Protein AF-A0A966R8S4-F1 (afdb_monomer)

Foldseek 3Di:
DPPDDDLVRLLVLLLVFKWKKFKDWFADQQKDWDPVVLVVVCVVVVNPDSVVTIDMDRQQPPLVLRVVLVVLVVVLVVLVPLQFQDQDDRMTIGGPVCVVVSVVVNVVSQVVSLVSLVVCLVCVVVSNVVSCVVCPVNDDPVSDDHSVVNSVRGDIDMDIGRLDDLPPCVLVVPPPVSVVVSVVCVVVSSVSSSVVVVVSVCVLVVLLVVLVVVLVDPPPPCPPVSLVSNLSSLVSLVSHPSVVDPVSVVSSVVSVVSSVVVVVVVVD

Sequence (268 aa):
MSDQLTNDQIADKIRSSALLVSLQLGSYNPVKTDKSESRKVSSSHGINDPKLMKVQKHTLPTAGVLEDISKLDTKIRAVVDKFTAPFARGIGLLPAIKFFDLRKEVNALFDERATMVKRLADEYSIYLDGAKRSLNGAFKDDDYPPVDHVVSRFYAKLDSFAIANPKDARLGVLGEIAEQIQAAQTETLNDKLSSVAPYVRASLLKPLCHLSSVLQNPDAKHFDSAFTNILEAAEQAEHLNLLEDDQINNAVFAIRDRLDRTM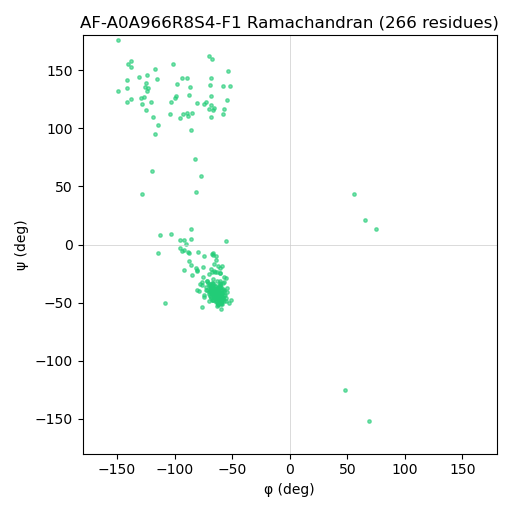DQIKG

pLDDT: mean 83.16, std 13.71, range [34.31, 98.31]

Structure (mmCIF, N/CA/C/O backbone):
data_AF-A0A966R8S4-F1
#
_entry.id   AF-A0A966R8S4-F1
#
loop_
_atom_site.group_PDB
_atom_site.id
_atom_site.type_symbol
_atom_site.label_atom_id
_atom_site.label_alt_id
_atom_site.label_comp_id
_atom_site.label_asym_id
_atom_site.label_entity_id
_atom_site.label_seq_id
_atom_site.pdbx_PDB_ins_code
_atom_site.Cartn_x
_atom_site.Cartn_y
_atom_site.Cartn_z
_atom_site.occupancy
_atom_site.B_iso_or_equiv
_atom_site.auth_seq_id
_atom_site.auth_comp_id
_atom_site.auth_asym_id
_atom_site.auth_atom_id
_atom_site.pdbx_PDB_model_num
ATOM 1 N N . MET A 1 1 ? -12.780 4.530 38.341 1.00 34.31 1 MET A N 1
ATOM 2 C CA . MET A 1 1 ? -11.773 3.477 38.106 1.00 34.31 1 MET A CA 1
ATOM 3 C C . MET A 1 1 ? -12.307 2.649 36.960 1.00 34.31 1 MET A C 1
ATOM 5 O O . MET A 1 1 ? -13.205 1.857 37.194 1.00 34.31 1 MET A O 1
ATOM 9 N N . SER A 1 2 ? -11.885 2.930 35.728 1.00 42.78 2 SER A N 1
ATOM 10 C CA . SER A 1 2 ? -12.201 2.043 34.605 1.00 42.78 2 SER A CA 1
ATOM 11 C C . SER A 1 2 ? -11.390 0.768 34.827 1.00 42.78 2 SER A C 1
ATOM 13 O O . SER A 1 2 ? -10.163 0.853 34.915 1.00 42.78 2 SER A O 1
ATOM 15 N N . ASP A 1 3 ? -12.057 -0.372 35.018 1.00 53.78 3 ASP A N 1
ATOM 16 C CA . ASP A 1 3 ? -11.383 -1.668 35.114 1.00 53.78 3 ASP A CA 1
ATOM 17 C C . ASP A 1 3 ? -10.571 -1.874 33.833 1.00 53.78 3 ASP A C 1
ATOM 19 O O . ASP A 1 3 ? -11.114 -1.888 32.727 1.00 53.78 3 ASP A O 1
ATOM 23 N N . GLN A 1 4 ? -9.248 -1.960 33.969 1.00 65.38 4 GLN A N 1
ATOM 24 C CA . GLN A 1 4 ? -8.384 -2.243 32.831 1.00 65.38 4 GLN A CA 1
ATOM 25 C C . GLN A 1 4 ? -8.645 -3.681 32.382 1.00 65.38 4 GLN A C 1
ATOM 27 O O . GLN A 1 4 ? -8.467 -4.616 33.162 1.00 65.38 4 GLN A O 1
ATOM 32 N N . LEU A 1 5 ? -9.073 -3.844 31.127 1.00 69.62 5 LEU A N 1
ATOM 33 C CA . LEU A 1 5 ? -9.228 -5.152 30.489 1.00 69.62 5 LEU A CA 1
ATOM 34 C C . LEU A 1 5 ? -7.931 -5.960 30.639 1.00 69.62 5 LEU A C 1
ATOM 36 O O . LEU A 1 5 ? -6.838 -5.435 30.417 1.00 69.62 5 LEU A O 1
ATOM 40 N N . THR A 1 6 ? -8.048 -7.243 30.974 1.00 79.75 6 THR A N 1
ATOM 41 C CA . THR A 1 6 ? -6.897 -8.154 30.970 1.00 79.75 6 THR A CA 1
ATOM 42 C C . THR A 1 6 ? -6.405 -8.392 29.538 1.00 79.75 6 THR A C 1
ATOM 44 O O . THR A 1 6 ? -7.155 -8.223 28.573 1.00 79.75 6 THR A O 1
ATOM 47 N N . ASN A 1 7 ? -5.153 -8.834 29.373 1.00 72.75 7 ASN A N 1
ATOM 48 C CA . ASN A 1 7 ? -4.589 -9.140 28.049 1.00 72.75 7 ASN A CA 1
ATOM 49 C C . ASN A 1 7 ? -5.445 -10.145 27.259 1.00 72.75 7 ASN A C 1
ATOM 51 O O . ASN A 1 7 ? -5.626 -9.980 26.053 1.00 72.75 7 ASN A O 1
ATOM 55 N N . ASP A 1 8 ? -6.022 -11.136 27.941 1.00 75.25 8 ASP A N 1
ATOM 56 C CA . ASP A 1 8 ? -6.916 -12.117 27.321 1.00 75.25 8 ASP A CA 1
ATOM 57 C C . ASP A 1 8 ? -8.230 -11.481 26.850 1.00 75.25 8 ASP A C 1
ATOM 59 O O . ASP A 1 8 ? -8.680 -11.753 25.738 1.00 75.25 8 ASP A O 1
ATOM 63 N N . GLN A 1 9 ? -8.820 -10.582 27.645 1.00 79.56 9 GLN A N 1
ATOM 64 C CA . GLN A 1 9 ? -10.036 -9.863 27.252 1.00 79.56 9 GLN A CA 1
ATOM 65 C C . GLN A 1 9 ? -9.788 -8.938 26.052 1.00 79.56 9 GLN A C 1
ATOM 67 O O . GLN A 1 9 ? -10.624 -8.860 25.150 1.00 79.56 9 GLN A O 1
ATOM 72 N N . ILE A 1 10 ? -8.629 -8.271 26.007 1.00 76.00 10 ILE A N 1
ATOM 73 C CA . ILE A 1 10 ? -8.197 -7.451 24.863 1.00 76.00 10 ILE A CA 1
ATOM 74 C C . ILE A 1 10 ? -8.059 -8.325 23.611 1.00 76.00 10 ILE A C 1
ATOM 76 O O . ILE A 1 10 ? -8.607 -7.993 22.557 1.00 76.00 10 ILE A O 1
ATOM 80 N N . ALA A 1 11 ? -7.359 -9.456 23.727 1.00 76.88 11 ALA A N 1
ATOM 81 C CA . ALA A 1 11 ? -7.139 -10.377 22.619 1.00 76.88 11 ALA A CA 1
ATOM 82 C C . ALA A 1 11 ? -8.458 -10.951 22.075 1.00 76.88 11 ALA A C 1
ATOM 84 O O . ALA A 1 11 ? -8.654 -10.981 20.858 1.00 76.88 11 ALA A O 1
ATOM 85 N N . ASP A 1 12 ? -9.384 -11.351 22.949 1.00 82.38 12 ASP A N 1
ATOM 86 C CA . ASP A 1 12 ? -10.686 -11.896 22.554 1.00 82.38 12 ASP A CA 1
ATOM 87 C C . ASP A 1 12 ? -11.600 -10.826 21.919 1.00 82.38 12 ASP A C 1
ATOM 89 O O . ASP A 1 12 ? -12.286 -11.106 20.926 1.00 82.38 12 ASP A O 1
ATOM 93 N N . LYS A 1 13 ? -11.564 -9.575 22.407 1.00 83.25 13 LYS A N 1
ATOM 94 C CA . LYS A 1 13 ? -12.303 -8.448 21.803 1.00 83.25 13 LYS A CA 1
ATOM 95 C C . LYS A 1 13 ? -11.786 -8.129 20.401 1.00 83.25 13 LYS A C 1
ATOM 97 O O . LYS A 1 13 ? -12.578 -8.027 19.467 1.00 83.25 13 LYS A O 1
ATOM 102 N N . ILE A 1 14 ? -10.467 -8.058 20.214 1.00 83.75 14 ILE A N 1
ATOM 103 C CA . ILE A 1 14 ? -9.859 -7.847 18.890 1.00 83.75 14 ILE A CA 1
ATOM 104 C C . ILE A 1 14 ? -10.203 -9.007 17.946 1.00 83.75 14 ILE A C 1
ATOM 106 O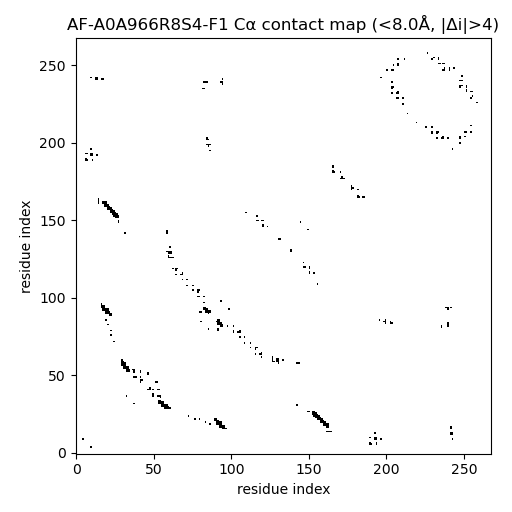 O . ILE A 1 14 ? -10.613 -8.784 16.809 1.00 83.75 14 ILE A O 1
ATOM 110 N N . ARG A 1 15 ? -10.087 -10.253 18.416 1.00 84.31 15 ARG A N 1
ATOM 111 C CA . ARG A 1 15 ? -10.338 -11.448 17.599 1.00 84.31 15 ARG A CA 1
ATOM 112 C C . ARG A 1 15 ? -11.778 -11.539 17.090 1.00 84.31 15 ARG A C 1
ATOM 114 O O . ARG A 1 15 ? -11.995 -11.988 15.970 1.00 84.31 15 ARG A O 1
ATOM 121 N N . SER A 1 16 ? -12.750 -11.142 17.907 1.00 84.00 16 SER A N 1
ATOM 122 C CA . SER A 1 16 ? -14.177 -11.204 17.561 1.00 84.00 16 SER A CA 1
ATOM 123 C C . SER A 1 16 ? -14.659 -10.034 16.697 1.00 84.00 16 SER A C 1
ATOM 125 O O . SER A 1 16 ? -15.681 -10.163 16.027 1.00 84.00 16 SER A O 1
ATOM 127 N N . SER A 1 17 ? -13.930 -8.914 16.683 1.00 86.25 17 SER A N 1
ATOM 128 C CA . SER A 1 17 ? -14.355 -7.673 16.022 1.00 86.25 17 SER A CA 1
ATOM 129 C C . SER A 1 17 ? -13.498 -7.260 14.823 1.00 86.25 17 SER A C 1
ATOM 131 O O . SER A 1 17 ? -13.881 -6.329 14.111 1.00 86.25 17 SER A O 1
ATOM 133 N N . ALA A 1 18 ? -12.375 -7.938 14.555 1.00 89.50 18 ALA A N 1
ATOM 134 C CA . ALA A 1 18 ? -11.436 -7.542 13.510 1.00 89.50 18 ALA A CA 1
ATOM 135 C C . ALA A 1 18 ? -10.882 -8.692 12.655 1.00 89.50 18 ALA A C 1
ATOM 137 O O . ALA A 1 18 ? -10.826 -9.855 13.052 1.00 89.50 18 ALA A O 1
ATOM 138 N N . LEU A 1 19 ? -10.425 -8.321 11.460 1.00 90.94 19 LEU A N 1
ATOM 139 C CA . LEU A 1 19 ? -9.721 -9.164 10.499 1.00 90.94 19 LEU A CA 1
ATOM 140 C C . LEU A 1 19 ? -8.305 -8.628 10.279 1.00 90.94 19 LEU A C 1
ATOM 142 O O . LEU A 1 19 ? -8.067 -7.424 10.350 1.00 90.94 19 LEU A O 1
ATOM 146 N N . LEU A 1 20 ? -7.365 -9.510 9.950 1.00 91.44 20 LEU A N 1
ATOM 147 C CA . LEU A 1 20 ? -6.057 -9.101 9.444 1.00 91.44 20 LEU A CA 1
ATOM 148 C C . LEU A 1 20 ? -6.141 -8.911 7.937 1.00 91.44 20 LEU A C 1
ATOM 150 O O . LEU A 1 20 ? -6.683 -9.763 7.240 1.00 91.44 20 LEU A O 1
ATOM 154 N N . VAL A 1 21 ? -5.572 -7.827 7.428 1.00 94.19 21 VAL A N 1
ATOM 155 C CA . VAL A 1 21 ? -5.582 -7.492 6.004 1.00 94.19 21 VAL A CA 1
ATOM 156 C C . VAL A 1 21 ? -4.163 -7.267 5.512 1.00 94.19 21 VAL A C 1
ATOM 158 O O . VAL A 1 21 ? -3.377 -6.586 6.165 1.00 94.19 21 VAL A O 1
ATOM 161 N N . SER A 1 22 ? -3.832 -7.817 4.346 1.00 95.06 22 SER A N 1
ATOM 162 C CA . SER A 1 22 ? -2.555 -7.580 3.675 1.00 95.06 22 SER A CA 1
ATOM 163 C C . SER A 1 22 ? -2.774 -7.174 2.223 1.00 95.06 22 SER A C 1
ATOM 165 O O . SER A 1 22 ? -3.451 -7.866 1.461 1.00 95.06 22 SER A O 1
ATOM 167 N N . LEU A 1 23 ? -2.188 -6.039 1.845 1.00 97.50 23 LEU A N 1
ATOM 168 C CA . LEU A 1 23 ? -2.193 -5.527 0.481 1.00 97.50 23 LEU A CA 1
ATOM 169 C C . LEU A 1 23 ? -0.875 -5.883 -0.208 1.00 97.50 23 LEU A C 1
ATOM 171 O O . LEU A 1 23 ? 0.209 -5.551 0.273 1.00 97.50 23 LEU A O 1
ATOM 175 N N . GLN A 1 24 ? -0.975 -6.489 -1.384 1.00 97.12 24 GLN A N 1
ATOM 176 C CA . GLN A 1 24 ? 0.160 -6.798 -2.241 1.00 97.12 24 GLN A CA 1
ATOM 177 C C . GLN A 1 24 ? -0.016 -6.108 -3.590 1.00 97.12 24 GLN A C 1
ATOM 179 O O . GLN A 1 24 ? -1.004 -6.334 -4.287 1.00 97.12 24 GLN A O 1
ATOM 184 N N . LEU A 1 25 ? 0.963 -5.283 -3.960 1.00 97.88 25 LEU A N 1
ATOM 185 C CA . LEU A 1 25 ? 1.016 -4.586 -5.242 1.00 97.88 25 LEU A CA 1
ATOM 186 C C . LEU A 1 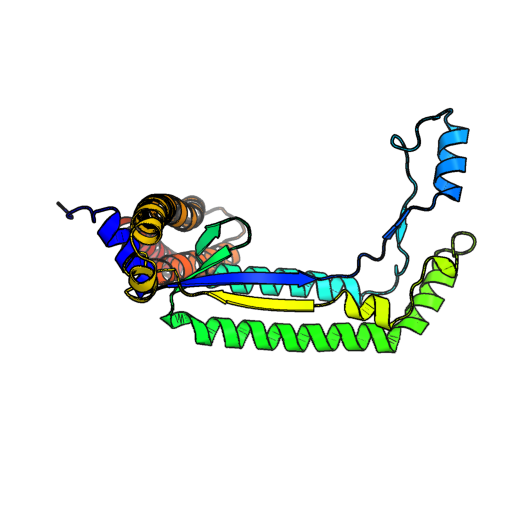25 ? 2.346 -4.909 -5.922 1.00 97.88 25 LEU A C 1
ATOM 188 O O . LEU A 1 25 ? 3.410 -4.564 -5.405 1.00 97.88 25 LEU A O 1
ATOM 192 N N . GLY A 1 26 ? 2.281 -5.589 -7.061 1.00 97.56 26 GLY A N 1
ATOM 193 C CA . GLY A 1 26 ? 3.422 -5.826 -7.938 1.00 97.56 26 GLY A CA 1
ATOM 194 C C . GLY A 1 26 ? 3.516 -4.761 -9.017 1.00 97.56 26 GLY A C 1
ATOM 195 O O . GLY A 1 26 ? 2.491 -4.329 -9.544 1.00 97.56 26 GLY A O 1
ATOM 196 N N . SER A 1 27 ? 4.732 -4.361 -9.373 1.00 96.06 27 SER A N 1
ATOM 197 C CA . SER A 1 27 ? 4.986 -3.410 -10.454 1.00 96.06 27 SER A CA 1
ATOM 198 C C . SER A 1 27 ? 6.217 -3.799 -11.273 1.00 96.06 27 SER A C 1
ATOM 200 O O . SER A 1 27 ? 7.121 -4.507 -10.809 1.00 96.06 27 SER A O 1
ATOM 202 N N . TYR A 1 28 ? 6.254 -3.337 -12.522 1.00 95.38 28 TYR A N 1
ATOM 203 C CA . TYR A 1 28 ? 7.450 -3.392 -13.357 1.00 95.38 28 TYR A CA 1
ATOM 204 C C . TYR A 1 28 ? 8.314 -2.152 -13.112 1.00 95.38 28 TYR A C 1
ATOM 206 O O . TYR A 1 28 ? 7.825 -1.029 -13.199 1.00 95.38 28 TYR A O 1
ATOM 214 N N . ASN A 1 29 ? 9.604 -2.350 -12.835 1.00 92.19 29 ASN A N 1
ATOM 215 C CA . ASN A 1 29 ? 10.565 -1.256 -12.716 1.00 92.19 29 ASN A CA 1
ATOM 216 C C . ASN A 1 29 ? 11.284 -1.054 -14.064 1.00 92.19 29 ASN A C 1
ATOM 218 O O . ASN A 1 29 ? 12.109 -1.902 -14.422 1.00 92.19 29 ASN A O 1
ATOM 222 N N . PRO A 1 30 ? 11.019 0.037 -14.808 1.00 91.50 30 PRO A N 1
ATOM 223 C CA . PRO A 1 30 ? 11.576 0.276 -16.137 1.00 91.50 30 PRO A CA 1
ATOM 224 C C . PRO A 1 30 ? 12.997 0.857 -16.059 1.00 91.50 30 PRO A C 1
ATOM 226 O O . PRO A 1 30 ? 13.310 1.844 -16.722 1.00 91.50 30 PRO A O 1
ATOM 229 N N . VAL A 1 31 ? 13.859 0.294 -15.210 1.00 93.44 31 VAL A N 1
ATOM 230 C CA . VAL A 1 31 ? 15.241 0.752 -15.019 1.00 93.44 31 VAL A CA 1
ATOM 231 C C . VAL A 1 31 ? 16.196 -0.414 -15.204 1.00 93.44 31 VAL A C 1
ATOM 233 O O . VAL A 1 31 ? 16.090 -1.447 -14.541 1.00 93.44 31 VAL A O 1
ATOM 236 N N . LYS A 1 32 ? 17.184 -0.222 -16.077 1.00 94.38 32 LYS A N 1
ATOM 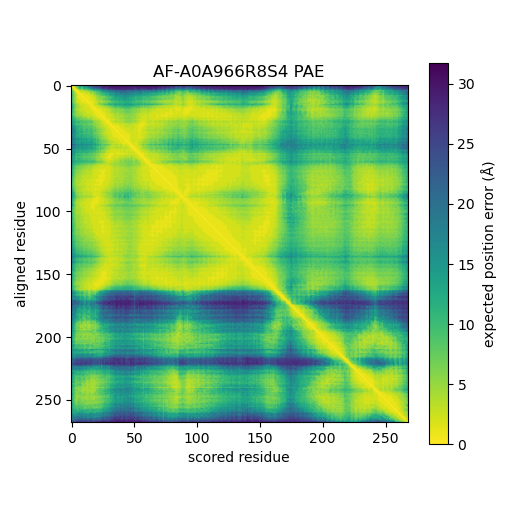237 C CA . LYS A 1 32 ? 18.222 -1.208 -16.366 1.00 94.38 32 LYS A CA 1
ATOM 238 C C . LYS A 1 32 ? 19.601 -0.615 -16.116 1.00 94.38 32 LYS A C 1
ATOM 240 O O . LYS A 1 32 ? 19.909 0.490 -16.550 1.00 94.38 32 LYS A O 1
ATOM 245 N N . THR A 1 33 ? 20.461 -1.372 -15.441 1.00 94.56 33 THR A N 1
ATOM 246 C CA . THR A 1 33 ? 21.885 -1.032 -15.336 1.00 94.56 33 THR A CA 1
ATOM 247 C C . THR A 1 33 ? 22.583 -1.330 -16.661 1.00 94.56 33 THR A C 1
ATOM 249 O O . THR A 1 33 ? 22.621 -2.487 -17.089 1.00 94.56 33 THR A O 1
ATOM 252 N N . ASP A 1 34 ? 23.186 -0.316 -17.283 1.00 93.31 34 ASP A N 1
ATOM 253 C CA . ASP A 1 34 ? 23.973 -0.493 -18.500 1.00 93.31 34 ASP A CA 1
ATOM 254 C C . ASP A 1 34 ? 25.416 -0.870 -18.147 1.00 93.31 34 ASP A C 1
ATOM 256 O O . ASP A 1 34 ? 26.249 -0.026 -17.819 1.00 93.31 34 ASP A O 1
ATOM 260 N N . LYS A 1 35 ? 25.729 -2.168 -18.206 1.00 91.56 35 LYS A N 1
ATOM 261 C CA . LYS A 1 35 ? 27.062 -2.694 -17.862 1.00 91.56 35 LYS A CA 1
ATOM 262 C C . LYS A 1 35 ? 28.174 -2.233 -18.812 1.00 91.56 35 LYS A C 1
ATOM 264 O O . LYS A 1 35 ? 29.345 -2.317 -18.445 1.00 91.56 35 LYS A O 1
ATOM 269 N N . SER A 1 36 ? 27.842 -1.840 -20.042 1.00 90.38 36 SER A N 1
ATOM 270 C CA . SER A 1 36 ? 28.832 -1.343 -21.006 1.00 90.38 36 SER A CA 1
ATOM 271 C C . SER A 1 36 ? 29.224 0.080 -20.639 1.00 90.38 36 SER A C 1
ATOM 273 O O . SER A 1 36 ? 30.399 0.350 -20.405 1.00 90.38 36 SER A O 1
ATOM 275 N N . GLU A 1 37 ? 28.232 0.958 -20.489 1.00 92.31 37 GLU A N 1
ATOM 276 C CA . GLU A 1 37 ? 28.481 2.354 -20.121 1.00 92.31 37 GLU A CA 1
ATOM 277 C C . GLU A 1 37 ? 29.050 2.471 -18.706 1.00 92.31 37 GLU A C 1
ATOM 279 O O . GLU A 1 37 ? 29.994 3.224 -18.491 1.00 92.31 37 GLU A O 1
ATOM 284 N N . SER A 1 38 ? 28.593 1.635 -17.766 1.00 93.88 38 SER A N 1
ATOM 285 C CA . SER A 1 38 ? 29.190 1.567 -16.424 1.00 93.88 38 SER A CA 1
ATOM 286 C C . SER A 1 38 ? 30.687 1.258 -16.483 1.00 93.88 38 SER A C 1
ATOM 288 O O . SER A 1 38 ? 31.464 1.903 -15.794 1.00 93.88 38 SER A O 1
ATOM 290 N N . ARG A 1 39 ? 31.119 0.314 -17.334 1.00 92.50 39 ARG A N 1
ATOM 291 C CA . ARG A 1 39 ? 32.546 -0.009 -17.487 1.00 92.50 39 ARG A CA 1
ATOM 292 C C . ARG A 1 39 ? 33.335 1.152 -18.076 1.00 92.50 39 ARG A C 1
ATOM 294 O O . ARG A 1 39 ? 34.394 1.465 -17.552 1.00 92.50 39 ARG A O 1
ATOM 301 N N . LYS A 1 40 ? 32.811 1.811 -19.113 1.00 92.88 40 LYS A N 1
ATOM 302 C CA . LYS A 1 40 ? 33.470 2.974 -19.726 1.00 92.88 40 LYS A CA 1
ATOM 303 C C . LYS A 1 40 ? 33.694 4.097 -18.709 1.00 92.88 40 LYS A C 1
ATOM 305 O O . LYS A 1 40 ? 34.810 4.597 -18.603 1.00 92.88 40 LYS A O 1
ATOM 310 N N . VAL A 1 41 ? 32.663 4.444 -17.934 1.00 94.38 41 VAL A N 1
ATOM 311 C CA . VAL A 1 41 ? 32.738 5.514 -16.924 1.00 94.38 41 VAL A CA 1
ATOM 312 C C . VAL A 1 41 ? 33.638 5.119 -15.748 1.00 94.38 41 VAL A C 1
ATOM 314 O O . VAL A 1 41 ? 34.433 5.934 -15.286 1.00 94.38 41 VAL A O 1
ATOM 317 N N . SER A 1 42 ? 33.580 3.870 -15.278 1.00 94.69 42 SER A N 1
ATOM 318 C CA . SER A 1 42 ? 34.478 3.403 -14.214 1.00 94.69 42 SER A CA 1
ATOM 319 C C . SER A 1 42 ? 35.941 3.420 -14.662 1.00 94.69 42 SER A C 1
ATOM 321 O O . SER A 1 42 ? 36.799 3.924 -13.938 1.00 94.69 42 SER A O 1
ATOM 323 N N . SER A 1 43 ? 36.231 2.947 -15.879 1.00 93.69 43 SER A N 1
ATOM 324 C CA . SER A 1 43 ? 37.583 2.974 -16.444 1.00 93.69 43 SER A CA 1
ATOM 325 C C . SER A 1 43 ? 38.113 4.396 -16.623 1.00 93.69 43 SER A C 1
ATOM 327 O O . SER A 1 43 ? 39.286 4.627 -16.342 1.00 93.69 43 SER A O 1
ATOM 329 N N . SER A 1 44 ? 37.272 5.365 -17.008 1.00 95.44 44 SER A N 1
ATOM 330 C CA . SER A 1 44 ? 37.706 6.765 -17.133 1.00 95.44 44 SER A CA 1
ATOM 331 C C . SER A 1 44 ? 38.089 7.411 -15.795 1.00 95.44 44 SER A C 1
ATOM 333 O O . SER A 1 44 ? 38.756 8.439 -15.796 1.00 95.44 44 SER A O 1
ATOM 335 N N . HIS A 1 45 ? 37.691 6.815 -14.666 1.00 94.62 45 HIS A N 1
ATOM 336 C CA . HIS A 1 45 ? 38.000 7.286 -13.312 1.00 94.62 45 HIS A CA 1
ATOM 337 C C . HIS A 1 45 ? 38.936 6.342 -12.535 1.00 94.62 45 HIS A C 1
ATOM 339 O O . HIS A 1 45 ? 39.132 6.529 -11.337 1.00 94.62 45 HIS A O 1
ATOM 345 N N . GLY A 1 46 ? 39.498 5.309 -13.178 1.00 94.62 46 GLY A N 1
ATOM 346 C CA . GLY A 1 46 ? 40.367 4.329 -12.510 1.00 94.62 46 GLY A CA 1
ATOM 347 C C . GLY A 1 46 ? 39.656 3.466 -11.456 1.00 94.62 46 GLY A C 1
ATOM 348 O O . GLY A 1 46 ? 40.301 2.907 -10.570 1.00 94.62 46 GLY A O 1
ATOM 349 N N . ILE A 1 47 ? 38.326 3.358 -11.525 1.00 94.62 47 ILE A N 1
ATOM 350 C CA . ILE A 1 47 ? 37.520 2.578 -10.583 1.00 94.62 47 ILE A CA 1
ATOM 351 C C . ILE A 1 47 ? 37.497 1.118 -11.042 1.00 94.62 47 ILE A C 1
ATOM 353 O O . ILE A 1 47 ? 36.894 0.784 -12.061 1.00 94.62 47 ILE A O 1
ATOM 357 N N . ASN A 1 48 ? 38.119 0.235 -10.259 1.00 90.56 48 ASN A N 1
ATOM 358 C CA . ASN A 1 48 ? 38.182 -1.200 -10.560 1.00 90.56 48 ASN A CA 1
ATOM 359 C C . ASN A 1 48 ? 37.040 -2.013 -9.927 1.00 90.56 48 ASN A C 1
ATOM 361 O O . ASN A 1 48 ? 36.730 -3.103 -10.403 1.00 90.56 48 ASN A O 1
ATOM 365 N N . ASP A 1 49 ? 36.402 -1.499 -8.869 1.00 91.94 49 ASP A N 1
ATOM 366 C CA . ASP A 1 49 ? 35.269 -2.168 -8.222 1.00 91.94 49 ASP A CA 1
ATOM 367 C C . ASP A 1 49 ? 33.934 -1.741 -8.876 1.00 91.94 49 ASP A C 1
ATOM 369 O O . ASP A 1 49 ? 33.513 -0.587 -8.727 1.00 91.94 49 ASP A O 1
ATOM 373 N N . PRO A 1 50 ? 33.216 -2.651 -9.569 1.00 81.75 50 PRO A N 1
ATOM 374 C CA . PRO A 1 50 ? 31.949 -2.348 -10.238 1.00 81.75 50 PRO A CA 1
ATOM 375 C C . PRO A 1 50 ? 30.796 -2.027 -9.274 1.00 81.75 50 PRO A C 1
ATOM 377 O O . PRO A 1 50 ? 29.722 -1.628 -9.725 1.00 81.75 50 PRO A O 1
ATOM 380 N N . LYS A 1 51 ? 30.970 -2.212 -7.959 1.00 90.38 51 LYS A N 1
ATOM 381 C CA . LYS A 1 51 ? 29.969 -1.833 -6.952 1.00 90.38 51 LYS A CA 1
ATOM 382 C C . LYS A 1 51 ? 30.004 -0.344 -6.615 1.00 90.38 51 LYS A C 1
ATOM 384 O O . LYS A 1 51 ? 28.994 0.177 -6.147 1.00 90.38 51 LYS A O 1
ATOM 389 N N . LEU A 1 52 ? 31.129 0.332 -6.855 1.00 93.62 52 LEU A N 1
ATOM 390 C CA . LEU A 1 52 ? 31.313 1.741 -6.494 1.00 93.62 52 LEU A CA 1
ATOM 391 C C . LEU A 1 52 ? 30.672 2.703 -7.498 1.00 93.62 52 LEU A C 1
ATOM 393 O O . LEU A 1 52 ? 30.363 3.837 -7.143 1.00 93.62 52 LEU A O 1
ATOM 397 N N . MET A 1 53 ? 30.444 2.264 -8.740 1.00 92.00 53 MET A N 1
ATOM 398 C CA . MET A 1 53 ? 29.858 3.105 -9.781 1.00 92.00 53 MET A CA 1
ATOM 399 C C . MET A 1 53 ? 29.037 2.288 -10.781 1.00 92.00 53 MET A C 1
ATOM 401 O O . MET A 1 53 ? 29.484 1.262 -11.292 1.00 92.00 53 MET A O 1
ATOM 405 N N . LYS A 1 54 ? 27.822 2.765 -11.074 1.00 93.88 54 LYS A N 1
ATOM 406 C CA . LYS A 1 54 ? 26.907 2.169 -12.055 1.00 93.88 54 LYS A CA 1
ATOM 407 C C . LYS A 1 54 ? 26.181 3.253 -12.845 1.00 93.88 54 LYS A C 1
ATOM 409 O O . LYS A 1 54 ? 25.742 4.249 -12.279 1.00 93.88 54 LYS A O 1
ATOM 414 N N . VAL A 1 55 ? 25.992 3.005 -14.134 1.00 94.31 55 VAL A N 1
ATOM 415 C CA . VAL A 1 55 ? 25.125 3.789 -15.016 1.00 94.31 55 VAL A CA 1
ATOM 416 C C . VAL A 1 55 ? 23.805 3.044 -15.158 1.00 94.31 55 VAL A C 1
ATOM 418 O O . VAL A 1 55 ? 23.774 1.860 -15.504 1.00 94.31 55 VAL A O 1
ATOM 421 N N . GLN A 1 56 ? 22.706 3.730 -14.869 1.00 94.56 56 GLN A N 1
ATOM 422 C CA . GLN A 1 56 ? 21.353 3.208 -15.027 1.00 94.56 56 GLN A CA 1
ATOM 423 C C . GLN A 1 56 ? 20.624 4.021 -16.088 1.00 94.56 56 GLN A C 1
ATOM 425 O O . GLN A 1 56 ? 20.801 5.232 -16.174 1.00 94.56 56 GLN A O 1
ATOM 430 N N . LYS A 1 57 ? 19.804 3.344 -16.888 1.00 93.00 57 LYS A N 1
ATOM 431 C CA . LYS A 1 57 ? 18.936 3.974 -17.878 1.00 93.00 57 LYS A CA 1
ATOM 432 C C . LYS A 1 57 ? 17.492 3.575 -17.641 1.00 93.00 57 LYS A C 1
ATOM 434 O O . LYS A 1 57 ? 17.212 2.444 -17.234 1.00 93.00 57 LYS A O 1
ATOM 439 N N . HIS A 1 58 ? 16.595 4.508 -17.921 1.00 93.75 58 HIS A N 1
ATOM 440 C CA . HIS A 1 58 ? 15.167 4.244 -17.967 1.00 93.75 58 HIS A CA 1
ATOM 441 C C . HIS A 1 58 ? 14.841 3.602 -19.313 1.00 93.75 58 HIS A C 1
ATOM 443 O O . HIS A 1 58 ? 15.144 4.180 -20.353 1.00 93.75 58 HIS A O 1
ATOM 449 N N . THR A 1 59 ? 14.271 2.400 -19.295 1.00 92.50 59 THR A N 1
ATOM 450 C CA . THR A 1 59 ? 13.923 1.665 -20.515 1.00 92.50 59 THR A CA 1
ATOM 451 C C . THR A 1 59 ? 12.638 2.204 -21.129 1.00 92.50 59 THR A C 1
ATOM 453 O O . THR A 1 59 ? 12.559 2.319 -22.337 1.00 92.50 59 THR A O 1
ATOM 456 N N . LEU A 1 60 ? 11.664 2.658 -20.339 1.00 92.50 60 LEU A N 1
ATOM 457 C CA . LEU A 1 60 ? 10.394 3.194 -20.853 1.00 92.50 60 LEU A CA 1
ATOM 458 C C . LEU A 1 60 ? 10.183 4.663 -20.435 1.00 92.50 60 LEU A C 1
ATOM 460 O O . LEU A 1 60 ? 9.251 4.954 -19.688 1.00 92.50 60 LEU A O 1
ATOM 464 N N . PRO A 1 61 ? 11.045 5.608 -20.865 1.00 87.00 61 PRO A N 1
ATOM 465 C CA . PRO A 1 61 ? 11.028 6.986 -20.364 1.00 87.00 61 PRO A CA 1
ATOM 466 C C . PRO A 1 61 ? 9.793 7.790 -20.795 1.00 87.00 61 PRO A C 1
ATOM 468 O O . PRO A 1 61 ? 9.461 8.783 -20.160 1.00 87.00 61 PRO A O 1
ATOM 471 N N . THR A 1 62 ? 9.110 7.377 -21.865 1.00 89.06 62 THR A N 1
ATOM 472 C CA . THR A 1 62 ? 7.908 8.044 -22.389 1.00 89.06 62 THR A CA 1
ATOM 473 C C . THR A 1 62 ? 6.603 7.423 -21.887 1.00 89.06 62 THR A C 1
ATOM 475 O O . THR A 1 62 ? 5.526 7.923 -22.210 1.00 89.06 62 THR A O 1
ATOM 478 N N . ALA A 1 63 ? 6.671 6.345 -21.100 1.00 91.69 63 ALA A N 1
ATOM 479 C CA . ALA A 1 63 ? 5.499 5.641 -20.595 1.00 91.69 63 ALA A CA 1
ATOM 480 C C . ALA A 1 63 ? 4.931 6.335 -19.347 1.00 91.69 63 ALA A C 1
ATOM 482 O O . ALA A 1 63 ? 5.056 5.827 -18.233 1.00 91.69 63 ALA A O 1
ATOM 483 N N . GLY A 1 64 ? 4.280 7.490 -19.538 1.00 92.94 64 GLY A N 1
ATOM 484 C CA . GLY A 1 64 ? 3.635 8.250 -18.455 1.00 92.94 64 GLY A CA 1
ATOM 485 C C . GLY A 1 64 ? 2.623 7.424 -17.648 1.00 92.94 64 GLY A C 1
ATOM 486 O O . GLY A 1 64 ? 2.511 7.591 -16.438 1.00 92.94 64 GLY A O 1
ATOM 487 N N . VAL A 1 65 ? 1.997 6.427 -18.284 1.00 95.38 65 VAL A N 1
ATOM 488 C CA . VAL A 1 65 ? 1.090 5.473 -17.626 1.00 95.38 65 VAL A CA 1
ATOM 489 C C . VAL A 1 65 ? 1.745 4.715 -16.459 1.00 95.38 65 VAL A C 1
ATOM 491 O O . VAL A 1 65 ? 1.060 4.348 -15.511 1.00 95.38 65 VAL A O 1
ATOM 494 N N . LEU A 1 66 ? 3.068 4.499 -16.470 1.00 94.94 66 LEU A N 1
ATOM 495 C CA . LEU A 1 66 ? 3.776 3.861 -15.351 1.00 94.94 66 LEU A CA 1
ATOM 496 C C . LEU A 1 66 ? 3.797 4.754 -14.105 1.00 94.94 66 LEU A C 1
ATOM 498 O O . LEU A 1 66 ? 3.708 4.255 -12.982 1.00 94.94 66 LEU A O 1
ATOM 502 N N . GLU A 1 67 ? 3.902 6.068 -14.300 1.00 94.38 67 GLU A N 1
ATOM 503 C CA . GLU A 1 67 ? 3.812 7.040 -13.215 1.00 94.38 67 GLU A CA 1
ATOM 504 C C . GLU A 1 67 ? 2.378 7.121 -12.682 1.00 94.38 67 GLU A C 1
ATOM 506 O O . GLU A 1 67 ? 2.176 7.125 -11.467 1.00 94.38 67 GLU A O 1
ATOM 511 N N . ASP A 1 68 ? 1.386 7.100 -13.574 1.00 96.12 68 ASP A N 1
ATOM 512 C CA . ASP A 1 68 ? -0.032 7.092 -13.201 1.00 96.12 68 ASP A CA 1
ATOM 513 C C . ASP A 1 68 ? -0.394 5.843 -12.382 1.00 96.12 68 ASP A C 1
ATOM 515 O O . ASP A 1 68 ? -1.016 5.960 -11.324 1.00 96.12 68 ASP A O 1
ATOM 519 N N . ILE A 1 69 ? 0.089 4.658 -12.783 1.00 97.25 69 ILE A N 1
ATOM 520 C CA . ILE A 1 69 ? -0.065 3.419 -12.001 1.00 97.25 69 ILE A CA 1
ATOM 521 C C . ILE A 1 69 ? 0.599 3.559 -10.626 1.00 97.25 69 ILE A C 1
ATOM 523 O O . ILE A 1 69 ? 0.023 3.143 -9.626 1.00 97.25 69 ILE A O 1
ATOM 527 N N . SER A 1 70 ? 1.789 4.162 -10.540 1.00 96.12 70 SER A N 1
ATOM 528 C CA . SER A 1 70 ? 2.486 4.377 -9.261 1.00 96.12 70 SER A CA 1
ATOM 529 C C . SER A 1 70 ? 1.712 5.316 -8.320 1.00 96.12 70 SER A C 1
ATOM 531 O O . SER A 1 70 ? 1.607 5.070 -7.110 1.00 96.12 70 SER A O 1
ATOM 533 N N . LYS A 1 71 ? 1.109 6.378 -8.868 1.00 97.00 71 LYS A N 1
ATOM 534 C CA . LYS A 1 71 ? 0.219 7.283 -8.124 1.00 97.00 71 LYS A CA 1
ATOM 535 C C . LYS A 1 71 ? -1.023 6.542 -7.633 1.00 97.00 71 LYS A C 1
ATOM 537 O O . LYS A 1 71 ? -1.379 6.660 -6.460 1.00 97.00 71 LYS A O 1
ATOM 542 N N . LEU A 1 72 ? -1.634 5.723 -8.487 1.00 97.81 72 LEU A N 1
ATOM 543 C CA . LEU A 1 72 ? -2.784 4.903 -8.115 1.00 97.81 72 LEU A CA 1
ATOM 544 C C . LEU A 1 72 ? -2.421 3.860 -7.047 1.00 97.81 72 LEU A C 1
ATOM 546 O O . LEU A 1 72 ? -3.157 3.696 -6.081 1.00 97.81 72 LEU A O 1
ATOM 550 N N . ASP A 1 73 ? -1.247 3.235 -7.137 1.00 97.94 73 ASP A N 1
ATOM 551 C CA . ASP A 1 73 ? -0.714 2.318 -6.123 1.00 97.94 73 ASP A CA 1
ATOM 552 C C . ASP A 1 73 ? -0.522 3.010 -4.764 1.00 97.94 73 ASP A C 1
ATOM 554 O O . ASP A 1 73 ? -0.699 2.396 -3.709 1.00 97.94 73 ASP A O 1
ATOM 558 N N . THR A 1 74 ? -0.159 4.293 -4.766 1.00 97.44 74 THR A N 1
ATOM 559 C CA . THR A 1 74 ? -0.077 5.109 -3.545 1.00 97.44 74 THR A CA 1
ATOM 560 C C . THR A 1 74 ? -1.471 5.385 -2.980 1.00 97.44 74 THR A C 1
ATOM 562 O O . THR A 1 74 ? -1.690 5.216 -1.782 1.00 97.44 74 THR A O 1
ATOM 565 N N . LYS A 1 75 ? -2.440 5.714 -3.843 1.00 97.12 75 LYS A N 1
ATOM 566 C CA . LYS A 1 75 ? -3.845 5.917 -3.461 1.00 97.12 75 LYS A CA 1
ATOM 567 C C . LYS A 1 75 ? -4.482 4.648 -2.885 1.00 97.12 75 LYS A C 1
ATOM 569 O O . LYS A 1 75 ? -5.151 4.723 -1.863 1.00 97.12 75 LYS A O 1
ATOM 574 N N . ILE A 1 76 ? -4.237 3.482 -3.486 1.00 97.75 76 ILE A N 1
ATOM 575 C CA . ILE A 1 76 ? -4.718 2.186 -2.981 1.00 97.75 76 ILE A CA 1
ATOM 576 C C . ILE A 1 76 ? -4.192 1.935 -1.564 1.00 97.75 76 ILE A C 1
ATOM 578 O O . ILE A 1 76 ? -4.964 1.544 -0.691 1.00 97.75 76 ILE A O 1
ATOM 582 N N . ARG A 1 77 ? -2.893 2.173 -1.322 1.00 95.81 77 ARG A N 1
ATOM 583 C CA . ARG A 1 77 ? -2.308 2.042 0.022 1.00 95.81 77 ARG A CA 1
ATOM 584 C C . ARG A 1 77 ? -2.981 2.985 1.014 1.00 95.81 77 ARG A C 1
ATOM 586 O O . ARG A 1 77 ? -3.414 2.519 2.056 1.00 95.81 77 ARG A O 1
ATOM 593 N N . ALA A 1 78 ? -3.160 4.254 0.647 1.00 93.00 78 ALA A N 1
ATOM 594 C CA . ALA A 1 78 ? -3.824 5.238 1.499 1.00 93.00 78 ALA A CA 1
ATOM 595 C C . ALA A 1 78 ? -5.267 4.836 1.859 1.00 93.00 78 ALA A C 1
ATOM 597 O O . ALA A 1 78 ? -5.679 5.001 3.004 1.00 93.00 78 ALA A O 1
ATOM 598 N N . VAL A 1 79 ? -6.022 4.256 0.917 1.00 94.88 79 VAL A N 1
ATOM 599 C CA . VAL A 1 79 ? -7.360 3.715 1.204 1.00 94.88 79 VAL A CA 1
ATOM 600 C C . VAL A 1 79 ? -7.274 2.553 2.192 1.00 94.88 79 VAL A C 1
ATOM 602 O O . VAL A 1 79 ? -7.988 2.559 3.185 1.00 94.88 79 VAL A O 1
ATOM 605 N N . VAL A 1 80 ? -6.387 1.575 1.990 1.00 94.50 80 VAL A N 1
ATOM 606 C CA . VAL A 1 80 ? -6.235 0.468 2.955 1.00 94.50 80 VAL A CA 1
ATOM 607 C C . VAL A 1 80 ? -5.831 0.985 4.340 1.00 94.50 80 VAL A C 1
ATOM 609 O O . VAL A 1 80 ? -6.402 0.550 5.342 1.00 94.50 80 VAL A O 1
ATOM 612 N N . ASP A 1 81 ? -4.913 1.946 4.404 1.00 90.06 81 ASP A N 1
ATOM 613 C CA . ASP A 1 81 ? -4.466 2.558 5.656 1.00 90.06 81 ASP A CA 1
ATOM 614 C C . ASP A 1 81 ? -5.610 3.315 6.352 1.00 90.06 81 ASP A C 1
ATOM 616 O O . ASP A 1 81 ? -5.732 3.235 7.569 1.00 90.06 81 ASP A O 1
ATOM 620 N N . LYS A 1 82 ? -6.520 3.964 5.609 1.00 89.62 82 LYS A N 1
ATOM 621 C CA . LYS A 1 82 ? -7.719 4.625 6.164 1.00 89.62 82 LYS A CA 1
ATOM 622 C C . LYS A 1 82 ? -8.637 3.656 6.916 1.00 89.62 82 LYS A C 1
ATOM 624 O O . LYS A 1 82 ? -9.240 4.023 7.921 1.00 89.62 82 LYS A O 1
ATOM 629 N N . PHE A 1 83 ? -8.761 2.422 6.434 1.00 91.00 83 PHE A N 1
ATOM 630 C CA . PHE A 1 83 ? -9.658 1.415 7.008 1.00 91.00 83 PHE A CA 1
ATOM 631 C C . PHE A 1 83 ? -8.989 0.495 8.030 1.00 91.00 83 PHE A C 1
ATOM 633 O O . PHE A 1 83 ? -9.675 -0.345 8.617 1.00 91.00 83 PHE A O 1
ATOM 640 N N . THR A 1 84 ? -7.673 0.597 8.229 1.00 90.69 84 THR A N 1
ATOM 641 C CA . THR A 1 84 ? -6.938 -0.355 9.063 1.00 90.69 84 THR A CA 1
ATOM 642 C C . THR A 1 84 ? -6.034 0.323 10.078 1.00 90.69 84 THR A C 1
ATOM 644 O O . THR A 1 84 ? -5.426 1.357 9.823 1.00 90.69 84 THR A O 1
ATOM 647 N N . ALA A 1 85 ? -5.923 -0.286 11.254 1.00 87.56 85 ALA A N 1
ATOM 648 C CA . ALA A 1 85 ? -4.897 0.064 12.223 1.00 87.56 85 ALA A CA 1
ATOM 649 C C . ALA A 1 85 ? -3.641 -0.783 11.966 1.00 87.56 85 ALA A C 1
ATOM 651 O O . ALA A 1 85 ? -3.762 -1.958 11.618 1.00 87.56 85 ALA A O 1
ATOM 652 N N . PRO A 1 86 ? -2.422 -0.259 12.135 1.00 85.12 86 PRO A N 1
ATOM 653 C CA . PRO A 1 86 ? -1.226 -1.042 11.860 1.00 85.12 86 PRO A CA 1
ATOM 654 C C . PRO A 1 86 ? -1.083 -2.184 12.888 1.00 85.12 86 PRO A C 1
ATOM 656 O O . PRO A 1 86 ? -1.122 -1.956 14.095 1.00 85.12 86 PRO A O 1
ATOM 659 N N . PHE A 1 87 ? -0.915 -3.423 12.410 1.00 84.12 87 PHE A N 1
ATOM 660 C CA . PHE A 1 87 ? -0.717 -4.617 13.252 1.00 84.12 87 PHE A CA 1
ATOM 661 C C . PHE A 1 87 ? 0.723 -5.124 13.175 1.00 84.12 87 PHE A C 1
ATOM 663 O O . PHE A 1 87 ? 1.385 -5.345 14.185 1.00 84.12 87 PHE A O 1
ATOM 670 N N . ALA A 1 88 ? 1.221 -5.295 11.952 1.00 84.06 88 ALA A N 1
ATOM 671 C CA . ALA A 1 88 ? 2.594 -5.679 11.666 1.00 84.06 88 ALA A CA 1
ATOM 672 C C . ALA A 1 88 ? 3.033 -5.061 10.334 1.00 84.06 88 ALA A C 1
ATOM 674 O O . ALA A 1 88 ? 2.251 -4.432 9.620 1.00 84.06 88 ALA A O 1
ATOM 675 N N . ARG A 1 89 ? 4.300 -5.249 9.958 1.00 84.19 89 ARG A N 1
ATOM 676 C CA . ARG A 1 89 ? 4.808 -4.749 8.677 1.00 84.19 89 ARG A CA 1
ATOM 677 C C . ARG A 1 89 ? 3.995 -5.330 7.510 1.00 84.19 89 ARG A C 1
ATOM 679 O O . ARG A 1 89 ? 4.099 -6.518 7.223 1.00 84.19 89 ARG A O 1
ATOM 686 N N . GLY A 1 90 ? 3.236 -4.475 6.822 1.00 85.44 90 GLY A N 1
ATOM 687 C CA . GLY A 1 90 ? 2.395 -4.866 5.683 1.00 85.44 90 GLY A CA 1
ATOM 688 C C . GLY A 1 90 ? 1.115 -5.623 6.057 1.00 85.44 90 GLY A C 1
ATOM 689 O O . GLY A 1 90 ? 0.497 -6.226 5.177 1.00 85.44 90 GLY A O 1
ATOM 690 N N . ILE A 1 91 ? 0.734 -5.614 7.341 1.00 89.69 91 ILE A N 1
ATOM 691 C CA . ILE A 1 91 ? -0.511 -6.204 7.839 1.00 89.69 91 ILE A CA 1
ATOM 692 C C . ILE A 1 91 ? -1.254 -5.156 8.669 1.00 89.69 91 ILE A C 1
ATOM 694 O O . ILE A 1 91 ? -0.731 -4.658 9.670 1.00 89.69 91 ILE A O 1
ATOM 698 N N . GLY A 1 92 ? -2.476 -4.852 8.246 1.00 91.00 92 GLY A N 1
ATOM 699 C CA . GLY A 1 92 ? -3.415 -3.986 8.946 1.00 91.00 92 GLY A CA 1
ATOM 700 C C . GLY A 1 92 ? -4.474 -4.788 9.696 1.00 91.00 92 GLY A C 1
ATOM 701 O O . GLY A 1 92 ? -4.780 -5.928 9.349 1.00 91.00 92 GLY A O 1
ATOM 702 N N . LEU A 1 93 ? -5.033 -4.178 10.728 1.00 90.88 93 LEU A N 1
ATOM 703 C CA . LEU A 1 93 ? -6.130 -4.676 11.533 1.00 90.88 93 LEU A CA 1
ATOM 704 C C . LEU A 1 93 ? -7.394 -3.921 11.118 1.00 90.88 93 LEU A C 1
ATOM 706 O O . LEU A 1 93 ? -7.493 -2.710 11.297 1.00 90.88 93 LEU A O 1
ATOM 710 N N . LEU A 1 94 ? -8.324 -4.636 10.501 1.00 91.88 94 LEU A N 1
ATOM 711 C CA . LEU A 1 94 ? -9.547 -4.110 9.911 1.00 91.88 94 LEU A CA 1
ATOM 712 C C . LEU A 1 94 ? -10.733 -4.414 10.831 1.00 91.88 94 LEU A C 1
ATOM 714 O O . LEU A 1 94 ? -11.012 -5.596 11.043 1.00 91.88 94 LEU A O 1
ATOM 718 N N . PRO A 1 95 ? -11.494 -3.413 11.302 1.00 91.06 95 PRO A N 1
ATOM 719 C CA . PRO A 1 95 ? -12.799 -3.655 11.905 1.00 91.06 95 PRO A CA 1
ATOM 720 C C . PRO A 1 95 ? -13.698 -4.456 10.958 1.00 91.06 95 PRO A C 1
ATOM 722 O O . PRO A 1 95 ? -13.948 -4.037 9.827 1.00 91.06 95 PRO A O 1
ATOM 725 N N . ALA A 1 96 ? -14.213 -5.600 11.409 1.00 89.25 96 ALA A N 1
ATOM 726 C CA . ALA A 1 96 ? -14.977 -6.527 10.572 1.00 89.25 96 ALA A CA 1
ATOM 727 C C . ALA A 1 96 ? -16.208 -5.859 9.934 1.00 89.25 96 ALA A C 1
ATOM 729 O O . ALA A 1 96 ? -16.543 -6.135 8.783 1.00 89.25 96 ALA A O 1
ATOM 730 N N . ILE A 1 97 ? -16.825 -4.907 10.643 1.00 89.62 97 ILE A N 1
ATOM 731 C CA . ILE A 1 97 ? -17.957 -4.107 10.152 1.00 89.62 97 ILE A CA 1
ATOM 732 C C . ILE A 1 97 ? -17.626 -3.271 8.904 1.00 89.62 97 ILE A C 1
ATOM 734 O O . ILE A 1 97 ? -18.526 -2.959 8.133 1.00 89.62 97 ILE A O 1
ATOM 738 N N . LYS A 1 98 ? -16.350 -2.930 8.675 1.00 90.31 98 LYS A N 1
ATOM 739 C CA . LYS A 1 98 ? -15.883 -2.132 7.529 1.00 90.31 98 LYS A CA 1
ATOM 740 C C . LYS A 1 98 ? -15.388 -2.984 6.361 1.00 90.31 98 LYS A C 1
ATOM 742 O O . LYS A 1 98 ? -14.907 -2.445 5.366 1.00 90.31 98 LYS A O 1
ATOM 747 N N . PHE A 1 99 ? -15.496 -4.310 6.453 1.00 90.81 99 PHE A N 1
ATOM 748 C CA . PHE A 1 99 ? -14.961 -5.213 5.436 1.00 90.81 99 PHE A CA 1
ATOM 749 C C . PHE A 1 99 ? -15.519 -4.947 4.038 1.00 90.81 99 PHE A C 1
ATOM 751 O O . PHE A 1 99 ? -14.753 -4.821 3.081 1.00 90.81 99 PHE A O 1
ATOM 758 N N . PHE A 1 100 ? -16.840 -4.818 3.915 1.00 92.38 100 PHE A N 1
ATOM 759 C CA . PHE A 1 100 ? -17.470 -4.580 2.618 1.00 92.38 100 PHE A CA 1
ATOM 760 C C . PHE A 1 100 ? -17.179 -3.180 2.070 1.00 92.38 100 PHE A C 1
ATOM 762 O O . PHE A 1 100 ? -16.977 -3.048 0.862 1.00 92.38 100 PHE A O 1
ATOM 769 N N . ASP A 1 101 ? -17.083 -2.170 2.938 1.00 93.75 101 ASP A N 1
ATOM 770 C CA . ASP A 1 101 ? -16.743 -0.795 2.554 1.00 93.75 101 ASP A CA 1
ATOM 771 C C . ASP A 1 101 ? -15.334 -0.730 1.957 1.00 93.75 101 ASP A C 1
ATOM 773 O O . ASP A 1 101 ? -15.163 -0.315 0.807 1.00 93.75 101 ASP A O 1
ATOM 777 N N . LEU A 1 102 ? -14.339 -1.255 2.688 1.00 94.69 102 LEU A N 1
ATOM 778 C CA . LEU A 1 102 ? -12.964 -1.349 2.199 1.00 94.69 102 LEU A CA 1
ATOM 779 C C . LEU A 1 102 ? -12.921 -2.109 0.874 1.00 94.69 102 LEU A C 1
ATOM 781 O O . LEU A 1 102 ? -12.254 -1.692 -0.076 1.00 94.69 102 LEU A O 1
ATOM 785 N N . ARG A 1 103 ? -13.617 -3.250 0.799 1.00 93.88 103 ARG A N 1
ATOM 786 C CA . ARG A 1 103 ? -13.522 -4.106 -0.379 1.00 93.88 103 ARG A CA 1
ATOM 787 C C . ARG A 1 103 ? -14.127 -3.446 -1.613 1.00 93.88 103 ARG A C 1
ATOM 789 O O . ARG A 1 103 ? -13.562 -3.586 -2.695 1.00 93.88 103 ARG A O 1
ATOM 796 N N . LYS A 1 104 ? -15.217 -2.698 -1.451 1.00 96.19 104 LYS A N 1
ATOM 797 C CA . LYS A 1 104 ? -15.836 -1.909 -2.518 1.00 96.19 104 LYS A CA 1
ATOM 798 C C . LYS A 1 104 ? -14.883 -0.834 -3.047 1.00 96.19 104 LYS A C 1
ATOM 800 O O . LYS A 1 104 ? -14.674 -0.775 -4.257 1.00 96.19 104 LYS A O 1
ATOM 805 N N . GLU A 1 105 ? -14.289 -0.026 -2.168 1.00 97.00 105 GLU A N 1
ATOM 806 C CA . GLU A 1 105 ? -13.374 1.051 -2.578 1.00 97.00 105 GLU A CA 1
ATOM 807 C C . GLU A 1 105 ? -12.104 0.508 -3.247 1.00 97.00 105 GLU A C 1
ATOM 809 O O . GLU A 1 105 ? -11.712 0.974 -4.317 1.00 97.00 105 GLU A O 1
ATOM 814 N N . VAL A 1 106 ? -11.488 -0.526 -2.666 1.00 96.94 106 VAL A N 1
ATOM 815 C CA . VAL A 1 106 ? -10.263 -1.123 -3.217 1.00 96.94 106 VAL A CA 1
ATOM 816 C C . VAL A 1 106 ? -10.521 -1.817 -4.553 1.00 96.94 106 VAL A C 1
ATOM 818 O O . VAL A 1 106 ? -9.683 -1.715 -5.445 1.00 96.94 106 VAL A O 1
ATOM 821 N N . ASN A 1 107 ? -11.662 -2.493 -4.729 1.00 96.75 107 ASN A N 1
ATOM 822 C CA . ASN A 1 107 ? -11.993 -3.135 -6.004 1.00 96.75 107 ASN A CA 1
ATOM 823 C C . ASN A 1 107 ? -12.126 -2.118 -7.140 1.00 96.75 107 ASN A C 1
ATOM 825 O O . ASN A 1 107 ? -11.557 -2.338 -8.202 1.00 96.75 107 ASN A O 1
ATOM 829 N N . ALA A 1 108 ? -12.786 -0.982 -6.898 1.00 97.81 108 ALA A N 1
ATOM 830 C CA . ALA A 1 108 ? -12.895 0.072 -7.905 1.00 97.81 108 ALA A CA 1
ATOM 831 C C . ALA A 1 108 ? -11.510 0.580 -8.352 1.00 97.81 108 ALA A C 1
ATOM 833 O O . ALA A 1 108 ? -11.258 0.753 -9.544 1.00 97.81 108 ALA A O 1
ATOM 834 N N . LEU A 1 109 ? -10.580 0.750 -7.406 1.00 98.31 109 LEU A N 1
ATOM 835 C CA . LEU A 1 109 ? -9.202 1.142 -7.717 1.00 98.31 109 LEU A CA 1
ATOM 836 C C . LEU A 1 109 ? -8.409 0.019 -8.404 1.00 98.31 109 LEU A C 1
ATOM 838 O O . LEU A 1 109 ? -7.545 0.299 -9.233 1.00 98.31 109 LEU A O 1
ATOM 842 N N . PHE A 1 110 ? -8.678 -1.249 -8.083 1.00 98.19 110 PHE A N 1
ATOM 843 C CA . PHE A 1 110 ? -8.069 -2.391 -8.773 1.00 98.19 110 PHE A CA 1
ATOM 844 C C . PHE A 1 110 ? -8.513 -2.462 -10.237 1.00 98.19 110 PHE A C 1
ATOM 846 O O . PHE A 1 110 ? -7.674 -2.716 -11.101 1.00 98.19 110 PHE A O 1
ATOM 853 N N . ASP A 1 111 ? -9.783 -2.182 -10.524 1.00 98.25 111 ASP A N 1
ATOM 854 C CA . ASP A 1 111 ? -10.317 -2.145 -11.888 1.00 98.25 111 ASP A CA 1
ATOM 855 C C . ASP A 1 111 ? -9.725 -0.976 -12.695 1.00 98.25 111 ASP A C 1
ATOM 857 O O . ASP A 1 111 ? -9.301 -1.143 -13.845 1.00 98.25 111 ASP A O 1
ATOM 861 N N . GLU A 1 112 ? -9.609 0.202 -12.072 1.00 98.00 112 GLU A N 1
ATOM 862 C CA . GLU A 1 112 ? -8.918 1.361 -12.654 1.00 98.00 112 GLU A CA 1
ATOM 863 C C . GLU A 1 112 ? -7.457 1.012 -12.983 1.00 98.00 112 GLU A C 1
ATOM 865 O O . GLU A 1 112 ? -6.973 1.240 -14.096 1.00 98.00 112 GLU A O 1
ATOM 870 N N . ARG A 1 113 ? -6.768 0.355 -12.046 1.00 98.19 113 ARG A N 1
ATOM 871 C CA . ARG A 1 113 ? -5.385 -0.086 -12.222 1.00 98.19 113 ARG A CA 1
ATOM 872 C C . ARG A 1 113 ? -5.243 -1.106 -13.346 1.00 98.19 113 ARG A C 1
ATOM 874 O O . ARG A 1 113 ? -4.322 -0.996 -14.153 1.00 98.19 113 ARG A O 1
ATOM 881 N N . ALA A 1 114 ? -6.141 -2.085 -13.422 1.00 98.06 114 ALA A N 1
ATOM 882 C CA . ALA A 1 114 ? -6.152 -3.077 -14.493 1.00 98.06 114 ALA A CA 1
ATOM 883 C C . ALA A 1 114 ? -6.344 -2.413 -15.867 1.00 98.06 114 ALA A C 1
ATOM 885 O O . ALA A 1 114 ? -5.684 -2.791 -16.836 1.00 98.06 114 ALA A O 1
ATOM 886 N N . THR A 1 115 ? -7.171 -1.366 -15.935 1.00 98.06 115 THR A N 1
ATOM 887 C CA . THR A 1 115 ? -7.370 -0.564 -17.149 1.00 98.06 115 THR A CA 1
ATOM 888 C C . THR A 1 115 ? -6.087 0.161 -17.568 1.00 98.06 115 THR A C 1
ATOM 890 O O . THR A 1 115 ? -5.717 0.124 -18.742 1.00 98.06 115 THR A O 1
ATOM 893 N N . MET A 1 116 ? -5.353 0.760 -16.624 1.00 97.81 116 MET A N 1
ATOM 894 C CA . MET A 1 116 ? -4.056 1.392 -16.911 1.00 97.81 116 MET A CA 1
ATOM 895 C C . MET A 1 116 ? -2.998 0.379 -17.373 1.00 97.81 116 MET A C 1
ATOM 897 O O . MET A 1 116 ? -2.241 0.654 -18.302 1.00 97.81 116 MET A O 1
ATOM 901 N N . VAL A 1 117 ? -2.960 -0.813 -16.769 1.00 98.00 117 VAL A N 1
ATOM 902 C CA . VAL A 1 117 ? -2.049 -1.896 -17.181 1.00 98.00 117 VAL A CA 1
ATOM 903 C C . VAL A 1 117 ? -2.387 -2.400 -18.587 1.00 98.00 117 VAL A C 1
ATOM 905 O O . VAL A 1 117 ? -1.482 -2.654 -19.379 1.00 98.00 117 VAL A O 1
ATOM 908 N N . LYS A 1 118 ? -3.675 -2.494 -18.934 1.00 97.88 118 LYS A N 1
ATOM 909 C CA . LYS A 1 118 ? -4.100 -2.818 -20.300 1.00 97.88 118 LYS A CA 1
ATOM 910 C C . LYS A 1 118 ? -3.640 -1.748 -21.293 1.00 97.88 118 LYS A C 1
ATOM 912 O O . LYS A 1 118 ? -3.047 -2.083 -22.310 1.00 97.88 118 LYS A O 1
ATOM 917 N N . ARG A 1 119 ? -3.821 -0.468 -20.957 1.00 97.31 119 ARG A N 1
ATOM 918 C CA . ARG A 1 119 ? -3.332 0.647 -21.778 1.00 97.31 119 ARG A CA 1
ATOM 919 C C . ARG A 1 119 ? -1.815 0.597 -21.980 1.00 97.31 119 ARG A C 1
ATOM 921 O O . ARG A 1 119 ? -1.344 0.817 -23.090 1.00 97.31 119 ARG A O 1
ATOM 928 N N . LEU A 1 120 ? -1.052 0.269 -20.933 1.00 96.94 120 LEU A N 1
ATOM 929 C CA . LEU A 1 120 ? 0.394 0.050 -21.038 1.00 96.94 120 LEU A CA 1
ATOM 930 C C . LEU A 1 120 ? 0.732 -1.044 -22.061 1.00 96.94 120 LEU A C 1
ATOM 932 O O . LEU A 1 120 ? 1.708 -0.897 -22.794 1.00 96.94 120 LEU A O 1
ATOM 936 N N . ALA A 1 121 ? -0.049 -2.126 -22.100 1.00 97.31 121 ALA A N 1
ATOM 937 C CA . ALA A 1 121 ? 0.144 -3.213 -23.052 1.00 97.31 121 ALA A CA 1
ATOM 938 C C . ALA A 1 121 ? -0.154 -2.768 -24.493 1.00 97.31 121 ALA A C 1
ATOM 940 O O . ALA A 1 121 ? 0.668 -2.984 -25.383 1.00 97.31 121 ALA A O 1
ATOM 941 N N . ASP A 1 122 ? -1.289 -2.096 -24.694 1.00 97.75 122 ASP A N 1
ATOM 942 C CA . ASP A 1 122 ? -1.744 -1.621 -26.005 1.00 97.75 122 ASP A CA 1
ATOM 943 C C . ASP A 1 122 ? -0.778 -0.576 -26.602 1.00 97.75 122 ASP A C 1
ATOM 945 O O . ASP A 1 122 ? -0.504 -0.579 -27.802 1.00 97.75 122 ASP A O 1
ATOM 949 N N . GLU A 1 123 ? -0.210 0.296 -25.761 1.00 97.00 123 GLU A N 1
ATOM 950 C CA . GLU A 1 123 ? 0.727 1.355 -26.166 1.00 97.00 123 GLU A CA 1
ATOM 951 C C . GLU A 1 123 ? 2.210 0.920 -26.109 1.00 97.00 123 GLU A C 1
ATOM 953 O O . GLU A 1 123 ? 3.103 1.726 -26.388 1.00 97.00 123 GLU A O 1
ATOM 958 N N . TYR A 1 124 ? 2.513 -0.345 -25.784 1.00 96.88 124 TYR A N 1
ATOM 959 C CA . TYR A 1 124 ? 3.888 -0.797 -25.526 1.00 96.88 124 TYR A CA 1
ATOM 960 C C . TYR A 1 124 ? 4.845 -0.544 -26.700 1.00 96.88 124 TYR A C 1
ATOM 962 O O . TYR A 1 124 ? 5.955 -0.049 -26.502 1.00 96.88 124 TYR A O 1
ATOM 970 N N . SER A 1 125 ? 4.410 -0.821 -27.933 1.00 95.94 125 SER A N 1
ATOM 971 C CA . SER A 1 125 ? 5.205 -0.581 -29.147 1.00 95.94 125 SER A CA 1
ATOM 972 C C . SER A 1 125 ? 5.548 0.901 -29.343 1.00 95.94 125 SER A C 1
ATOM 974 O O . SER A 1 125 ? 6.683 1.235 -29.680 1.00 95.94 125 SER A O 1
ATOM 976 N N . ILE A 1 126 ? 4.609 1.801 -29.040 1.00 96.31 126 ILE A N 1
ATOM 977 C CA . ILE A 1 126 ? 4.810 3.254 -29.111 1.00 96.31 126 ILE A CA 1
ATOM 978 C C . ILE A 1 126 ? 5.873 3.690 -28.094 1.00 96.31 126 ILE A C 1
ATOM 980 O O . ILE A 1 126 ? 6.735 4.520 -28.404 1.00 96.31 126 ILE A O 1
ATOM 984 N N . TYR A 1 127 ? 5.853 3.117 -26.887 1.00 95.69 127 TYR A N 1
ATOM 985 C CA . TYR A 1 127 ? 6.867 3.397 -25.871 1.00 95.69 127 TYR A CA 1
ATOM 986 C C . TYR A 1 127 ? 8.250 2.876 -26.263 1.00 95.69 127 TYR A C 1
ATOM 988 O O . TYR A 1 127 ? 9.236 3.566 -26.003 1.00 95.69 127 TYR A O 1
ATOM 996 N N . LEU A 1 128 ? 8.340 1.725 -26.939 1.00 95.06 128 LEU A N 1
ATOM 997 C CA . LEU A 1 128 ? 9.604 1.232 -27.497 1.00 95.06 128 LEU A CA 1
ATOM 998 C C . LEU A 1 128 ? 10.181 2.202 -28.532 1.00 95.06 128 LEU A C 1
ATOM 1000 O O . LEU A 1 128 ? 11.360 2.549 -28.457 1.00 95.06 128 LEU A O 1
ATOM 1004 N N . ASP A 1 129 ? 9.361 2.698 -29.457 1.00 95.00 129 ASP A N 1
ATOM 1005 C CA . ASP A 1 129 ? 9.801 3.670 -30.464 1.00 95.00 129 ASP A CA 1
ATOM 1006 C C . ASP A 1 129 ? 10.162 5.030 -29.848 1.00 95.00 129 ASP A C 1
ATOM 1008 O O . ASP A 1 129 ? 11.067 5.728 -30.317 1.00 95.00 129 ASP A O 1
ATOM 1012 N N . GLY A 1 130 ? 9.476 5.424 -28.774 1.00 94.12 130 GLY A N 1
ATOM 1013 C CA . GLY A 1 130 ? 9.869 6.556 -27.935 1.00 94.12 130 GLY A CA 1
ATOM 1014 C C . GLY A 1 130 ? 11.246 6.341 -27.304 1.00 94.12 130 GLY A C 1
ATOM 1015 O O . GLY A 1 130 ? 12.126 7.190 -27.440 1.00 94.12 130 GLY A O 1
ATOM 1016 N N . ALA A 1 131 ? 11.470 5.179 -26.692 1.00 94.38 131 ALA A N 1
ATOM 1017 C CA . ALA A 1 131 ? 12.730 4.835 -26.049 1.00 94.38 131 ALA A CA 1
ATOM 1018 C C . ALA A 1 131 ? 13.903 4.775 -27.040 1.00 94.38 131 ALA A C 1
ATOM 1020 O O . ALA A 1 131 ? 14.981 5.282 -26.726 1.00 94.38 131 ALA A O 1
ATOM 1021 N N . LYS A 1 132 ? 13.694 4.240 -28.252 1.00 94.62 132 LYS A N 1
ATOM 1022 C CA . LYS A 1 132 ? 14.680 4.267 -29.351 1.00 94.62 132 LYS A CA 1
ATOM 1023 C C . LYS A 1 132 ? 15.129 5.692 -29.668 1.00 94.62 132 LYS A C 1
ATOM 1025 O O . LYS A 1 132 ? 16.327 5.962 -29.722 1.00 94.62 132 LYS A O 1
ATOM 1030 N N . ARG A 1 133 ? 14.173 6.616 -29.814 1.00 94.81 133 ARG A N 1
ATOM 1031 C CA . ARG A 1 133 ? 14.443 8.036 -30.099 1.00 94.81 133 ARG A CA 1
ATOM 1032 C C . ARG A 1 133 ? 15.124 8.755 -28.934 1.00 94.81 133 ARG A C 1
ATOM 1034 O O . ARG A 1 133 ? 16.021 9.560 -29.158 1.00 94.81 133 ARG A O 1
ATOM 1041 N N . SER A 1 134 ? 14.714 8.478 -27.698 1.00 93.50 134 SER A N 1
ATOM 1042 C CA . SER A 1 134 ? 15.269 9.147 -26.515 1.00 93.50 134 SER A CA 1
ATOM 1043 C C . SER A 1 134 ? 16.671 8.651 -26.157 1.00 93.50 134 SER A C 1
ATOM 1045 O O . SER A 1 134 ? 17.543 9.456 -25.839 1.00 93.50 134 SER A O 1
ATOM 1047 N N . LEU A 1 135 ? 16.904 7.337 -26.200 1.00 91.62 135 LEU A N 1
ATOM 1048 C CA . LEU A 1 135 ? 18.172 6.738 -25.775 1.00 91.62 135 LEU A CA 1
ATOM 1049 C C . LEU A 1 135 ? 19.233 6.719 -26.881 1.00 91.62 135 LEU A C 1
ATOM 1051 O O . LEU A 1 135 ? 20.414 6.578 -26.565 1.00 91.62 135 LEU A O 1
ATOM 1055 N N . ASN A 1 136 ? 18.851 6.886 -28.153 1.00 91.44 136 ASN A N 1
ATOM 1056 C CA . ASN A 1 136 ? 19.766 6.892 -29.298 1.00 91.44 136 ASN A CA 1
ATOM 1057 C C . ASN A 1 136 ? 20.744 5.700 -29.240 1.00 91.44 136 ASN A C 1
ATOM 1059 O O . ASN A 1 136 ? 20.320 4.556 -29.093 1.00 91.44 136 ASN A O 1
ATOM 1063 N N . GLY A 1 137 ? 22.057 5.946 -29.287 1.00 90.75 137 GLY A N 1
ATOM 1064 C CA . GLY A 1 137 ? 23.083 4.896 -29.238 1.00 90.75 137 GLY A CA 1
ATOM 1065 C C . GLY A 1 137 ? 23.138 4.083 -27.935 1.00 90.75 137 GLY A C 1
ATOM 1066 O O . GLY A 1 137 ? 23.832 3.071 -27.889 1.00 90.75 137 GLY A O 1
ATOM 1067 N N . ALA A 1 138 ? 22.423 4.491 -26.879 1.00 90.56 138 ALA A N 1
ATOM 1068 C CA . ALA A 1 138 ? 22.288 3.717 -25.643 1.00 90.56 138 ALA A CA 1
ATOM 1069 C C . ALA A 1 138 ? 21.105 2.729 -25.671 1.00 90.56 138 ALA A C 1
ATOM 1071 O O . ALA A 1 138 ? 20.938 1.939 -24.732 1.00 90.56 138 ALA A O 1
ATOM 1072 N N . PHE A 1 139 ? 20.272 2.761 -26.716 1.00 94.12 139 PHE A N 1
ATOM 1073 C CA . PHE A 1 139 ? 19.191 1.803 -26.907 1.00 94.12 139 PHE A CA 1
ATOM 1074 C C . PHE A 1 139 ? 19.748 0.409 -27.245 1.00 94.12 139 PHE A C 1
ATOM 1076 O O . PHE A 1 139 ? 20.686 0.274 -28.028 1.00 94.12 139 PHE A O 1
ATOM 1083 N N . LYS A 1 140 ? 19.173 -0.635 -26.639 1.00 93.00 140 LYS A N 1
ATOM 1084 C CA . LYS A 1 140 ? 19.507 -2.044 -26.895 1.00 93.00 140 LYS A CA 1
ATOM 1085 C C . LYS A 1 140 ? 18.218 -2.850 -26.874 1.00 93.00 140 LYS A C 1
ATOM 1087 O O . LYS A 1 140 ? 17.542 -2.818 -25.850 1.00 93.00 140 LYS A O 1
ATOM 1092 N N . ASP A 1 141 ? 17.897 -3.565 -27.950 1.00 91.75 141 ASP A N 1
ATOM 1093 C CA . ASP A 1 141 ? 16.644 -4.332 -28.049 1.00 91.75 141 ASP A CA 1
ATOM 1094 C C . ASP A 1 141 ? 16.499 -5.362 -26.910 1.00 91.75 141 ASP A C 1
ATOM 1096 O O . ASP A 1 141 ? 15.438 -5.461 -26.303 1.00 91.75 141 ASP A O 1
ATOM 1100 N N . ASP A 1 142 ? 17.591 -6.026 -26.514 1.00 92.06 142 ASP A N 1
ATOM 1101 C CA . ASP A 1 142 ? 17.602 -7.033 -25.437 1.00 92.06 142 ASP A CA 1
ATOM 1102 C C . ASP A 1 142 ? 17.249 -6.488 -24.036 1.00 92.06 142 ASP A C 1
ATOM 1104 O O . ASP A 1 142 ? 17.011 -7.259 -23.101 1.00 92.06 142 ASP A O 1
ATOM 1108 N N . ASP A 1 143 ? 17.231 -5.164 -23.845 1.00 92.75 143 ASP A N 1
ATOM 1109 C CA . ASP A 1 143 ? 16.826 -4.559 -22.571 1.00 92.75 143 ASP A CA 1
ATOM 1110 C C . ASP A 1 143 ? 15.295 -4.508 -22.395 1.00 92.75 143 ASP A C 1
ATOM 1112 O O . ASP A 1 143 ? 14.816 -4.174 -21.304 1.00 92.75 143 ASP A O 1
ATOM 1116 N N . TYR A 1 144 ? 14.534 -4.872 -23.432 1.00 94.00 144 TYR A N 1
ATOM 1117 C CA . TYR A 1 144 ? 13.080 -4.766 -23.495 1.00 94.00 144 TYR A CA 1
ATOM 1118 C C . TYR A 1 144 ? 12.435 -6.153 -23.558 1.00 94.00 144 TYR A C 1
ATOM 1120 O O . TYR A 1 144 ? 12.443 -6.798 -24.605 1.00 94.00 144 TYR A O 1
ATOM 1128 N N . PRO A 1 145 ? 11.880 -6.653 -22.440 1.00 94.50 145 PRO A N 1
ATOM 1129 C CA . PRO A 1 145 ? 11.197 -7.939 -22.444 1.00 94.50 145 PRO A CA 1
ATOM 1130 C C . PRO A 1 145 ? 9.869 -7.860 -23.221 1.00 94.50 145 PRO A C 1
ATOM 1132 O O . PRO A 1 145 ? 9.326 -6.770 -23.391 1.00 94.50 145 PRO A O 1
ATOM 1135 N N . PRO A 1 146 ? 9.288 -9.002 -23.634 1.00 95.81 146 PRO A N 1
ATOM 1136 C CA . PRO A 1 146 ? 7.964 -9.029 -24.252 1.00 95.81 146 PRO A CA 1
ATOM 1137 C C . PRO A 1 146 ? 6.901 -8.336 -23.390 1.00 95.81 146 PRO A C 1
ATOM 1139 O O . PRO A 1 146 ? 6.964 -8.390 -22.157 1.00 95.81 146 PRO A O 1
ATOM 1142 N N . VAL A 1 147 ? 5.894 -7.740 -24.036 1.00 96.62 147 VAL A N 1
ATOM 1143 C CA . VAL A 1 147 ? 4.818 -7.001 -23.351 1.00 96.62 147 VAL A CA 1
ATOM 1144 C C . VAL A 1 147 ? 4.126 -7.844 -22.275 1.00 96.62 147 VAL A C 1
ATOM 1146 O O . VAL A 1 147 ? 3.938 -7.365 -21.160 1.00 96.62 147 VAL A O 1
ATOM 1149 N N . ASP A 1 148 ? 3.878 -9.129 -22.536 1.00 97.19 148 ASP A N 1
ATOM 1150 C CA . ASP A 1 148 ? 3.259 -10.048 -21.571 1.00 97.19 148 ASP A CA 1
ATOM 1151 C C . ASP A 1 148 ? 4.105 -10.218 -20.304 1.00 97.19 148 ASP A C 1
ATOM 1153 O O . ASP A 1 148 ? 3.586 -10.272 -19.185 1.00 97.19 148 ASP A O 1
ATOM 1157 N N . HIS A 1 149 ? 5.433 -10.237 -20.453 1.00 96.25 149 HIS A N 1
ATOM 1158 C CA . HIS A 1 149 ? 6.332 -10.279 -19.308 1.00 96.25 149 HIS A CA 1
ATOM 1159 C C . HIS A 1 149 ? 6.251 -8.974 -18.510 1.00 96.25 149 HIS A C 1
ATOM 1161 O O . HIS A 1 149 ? 6.242 -9.030 -17.286 1.00 96.25 149 HIS A O 1
ATOM 1167 N N . VAL A 1 150 ? 6.157 -7.809 -19.159 1.00 96.31 150 VAL A N 1
ATOM 1168 C CA . VAL A 1 150 ? 5.975 -6.520 -18.464 1.00 96.31 150 VAL A CA 1
ATOM 1169 C C . VAL A 1 150 ? 4.651 -6.506 -17.699 1.00 96.31 150 VAL A C 1
ATOM 1171 O O . VAL A 1 150 ? 4.644 -6.234 -16.498 1.00 96.31 150 VAL A O 1
ATOM 1174 N N . VAL A 1 151 ? 3.554 -6.860 -18.369 1.00 97.38 151 VAL A N 1
ATOM 1175 C CA . VAL A 1 151 ? 2.193 -6.870 -17.815 1.00 97.38 151 VAL A CA 1
ATOM 1176 C C . VAL A 1 151 ? 2.076 -7.828 -16.631 1.00 97.38 151 VAL A C 1
ATOM 1178 O O . VAL A 1 151 ? 1.538 -7.443 -15.598 1.00 97.38 151 VAL A O 1
ATOM 1181 N N . SER A 1 152 ? 2.657 -9.030 -16.712 1.00 97.19 152 SER A N 1
ATOM 1182 C CA . SER A 1 152 ? 2.593 -10.027 -15.628 1.00 97.19 152 SER A CA 1
ATOM 1183 C C . SER A 1 152 ? 3.237 -9.578 -14.308 1.00 97.19 152 SER A C 1
ATOM 1185 O O . SER A 1 152 ? 2.953 -10.142 -13.251 1.00 97.19 152 SER A O 1
ATOM 1187 N N . ARG A 1 153 ? 4.098 -8.549 -14.329 1.00 97.94 153 ARG A N 1
ATOM 1188 C CA . ARG A 1 153 ? 4.678 -7.964 -13.108 1.00 97.94 153 ARG A CA 1
ATOM 1189 C C . ARG A 1 153 ? 3.683 -7.094 -12.354 1.00 97.94 153 ARG A C 1
ATOM 1191 O O . ARG A 1 153 ? 3.896 -6.850 -11.167 1.00 97.94 153 ARG A O 1
ATOM 1198 N N . PHE A 1 154 ? 2.625 -6.635 -13.016 1.00 98.06 154 PHE A N 1
ATOM 1199 C CA . PHE A 1 154 ? 1.569 -5.860 -12.393 1.00 98.06 154 PHE A CA 1
ATOM 1200 C C . PHE A 1 154 ? 0.495 -6.783 -11.834 1.00 98.06 154 PHE A C 1
ATOM 1202 O O . PHE A 1 154 ? -0.286 -7.378 -12.566 1.00 98.06 154 PHE A O 1
ATOM 1209 N N . TYR A 1 155 ? 0.408 -6.845 -10.510 1.00 97.56 155 TYR A N 1
ATOM 1210 C CA . TYR A 1 155 ? -0.678 -7.527 -9.812 1.00 97.56 155 TYR A CA 1
ATOM 1211 C C . TYR A 1 155 ? -1.132 -6.694 -8.619 1.00 97.56 155 TYR A C 1
ATOM 1213 O O . TYR A 1 155 ? -0.354 -5.909 -8.077 1.00 97.56 155 TYR A O 1
ATOM 1221 N N . ALA A 1 156 ? -2.391 -6.855 -8.228 1.00 97.38 156 ALA A N 1
ATOM 1222 C CA . ALA A 1 156 ? -2.954 -6.224 -7.047 1.00 97.38 156 ALA A CA 1
ATOM 1223 C C . ALA A 1 156 ? -3.828 -7.235 -6.309 1.00 97.38 156 ALA A C 1
ATOM 1225 O O . ALA A 1 156 ? -4.710 -7.855 -6.904 1.00 97.38 156 ALA A O 1
ATOM 1226 N N . LYS A 1 157 ? -3.550 -7.441 -5.023 1.00 96.69 157 LYS A N 1
ATOM 1227 C CA . LYS A 1 157 ? -4.240 -8.429 -4.197 1.00 96.69 157 LYS A CA 1
ATOM 1228 C C . LYS A 1 157 ? -4.460 -7.875 -2.801 1.00 96.69 157 LYS A C 1
ATOM 1230 O O . LYS A 1 157 ? -3.550 -7.296 -2.217 1.00 96.69 157 LYS A O 1
ATOM 1235 N N . LEU A 1 158 ? -5.669 -8.063 -2.285 1.00 96.38 158 LEU A N 1
ATOM 1236 C CA . LEU A 1 158 ? -6.019 -7.770 -0.903 1.00 96.38 158 LEU A CA 1
ATOM 1237 C C . LEU A 1 158 ? -6.453 -9.085 -0.264 1.00 96.38 158 LEU A C 1
ATOM 1239 O O . LEU A 1 158 ? -7.498 -9.625 -0.625 1.00 96.38 158 LEU A O 1
ATOM 1243 N N . ASP A 1 159 ? -5.630 -9.602 0.636 1.00 93.38 159 ASP A N 1
ATOM 1244 C CA . ASP A 1 159 ? -5.938 -10.803 1.401 1.00 93.38 159 ASP A CA 1
ATOM 1245 C C . ASP A 1 159 ? -6.480 -10.417 2.774 1.00 93.38 159 ASP A C 1
ATOM 1247 O O . ASP A 1 159 ? -5.956 -9.507 3.418 1.00 93.38 159 ASP A O 1
ATOM 1251 N N . SER A 1 160 ? -7.511 -11.126 3.228 1.00 90.25 160 SER A N 1
ATOM 1252 C CA . SER A 1 160 ? -8.093 -10.968 4.560 1.00 90.25 160 SER A CA 1
ATOM 1253 C C . SER A 1 160 ? -8.085 -12.298 5.303 1.00 90.25 160 SER A C 1
ATOM 1255 O O . SER A 1 160 ? -8.540 -13.308 4.765 1.00 90.25 160 SER A O 1
ATOM 1257 N N . PHE A 1 161 ? -7.620 -12.290 6.547 1.00 87.19 161 PHE A N 1
ATOM 1258 C CA . PHE A 1 161 ? -7.485 -13.468 7.393 1.00 87.19 161 PHE A CA 1
ATOM 1259 C C . PHE A 1 161 ? -8.225 -13.255 8.711 1.00 87.19 161 PHE A C 1
ATOM 1261 O O . PHE A 1 161 ? -8.146 -12.185 9.317 1.00 87.19 161 PHE A O 1
ATOM 1268 N N . ALA A 1 162 ? -8.911 -14.293 9.182 1.00 84.94 162 ALA A N 1
ATOM 1269 C CA . ALA A 1 162 ? -9.410 -14.310 10.548 1.00 84.94 162 ALA A CA 1
ATOM 1270 C C . ALA A 1 162 ? -8.231 -14.397 11.529 1.00 84.94 162 ALA A C 1
ATOM 1272 O O . ALA A 1 162 ? -7.240 -15.087 11.270 1.00 84.94 162 ALA A O 1
ATOM 1273 N N . ILE A 1 163 ? -8.345 -13.717 12.667 1.00 82.25 163 ILE A N 1
ATOM 1274 C CA . ILE A 1 163 ? -7.375 -13.844 13.754 1.00 82.25 163 ILE A CA 1
ATOM 1275 C C . ILE A 1 163 ? -7.590 -15.216 14.401 1.00 82.25 163 ILE A C 1
ATOM 1277 O O . ILE A 1 163 ? -8.695 -15.534 14.843 1.00 82.25 163 ILE A O 1
ATOM 1281 N N . ALA A 1 164 ? -6.547 -16.048 14.432 1.00 75.94 164 ALA A N 1
ATOM 1282 C CA . ALA A 1 164 ? -6.644 -17.401 14.972 1.00 75.94 164 ALA A CA 1
ATOM 1283 C C . ALA A 1 164 ? -7.117 -17.376 16.433 1.00 75.94 164 ALA A C 1
ATOM 1285 O O . ALA A 1 164 ? -6.631 -16.564 17.226 1.00 75.94 164 ALA A O 1
ATOM 1286 N N . ASN A 1 165 ? -8.050 -18.270 16.780 1.00 69.25 165 ASN A N 1
ATOM 1287 C CA . ASN A 1 165 ? -8.424 -18.538 18.163 1.00 69.25 165 ASN A CA 1
ATOM 1288 C C . ASN A 1 165 ? -7.576 -19.703 18.681 1.00 69.25 165 ASN A C 1
ATOM 1290 O O . ASN A 1 165 ? -7.770 -20.827 18.224 1.00 69.25 165 ASN A O 1
ATOM 1294 N N . PRO A 1 166 ? -6.663 -19.482 19.637 1.00 62.41 166 PRO A N 1
ATOM 1295 C CA . PRO A 1 166 ? -5.905 -20.570 20.227 1.00 62.41 166 PRO A CA 1
ATOM 1296 C C . PRO A 1 166 ? -6.810 -21.595 20.920 1.00 62.41 166 PRO A C 1
ATOM 1298 O O . PRO A 1 166 ? -6.457 -22.761 20.986 1.00 62.41 166 PRO A O 1
ATOM 1301 N N . LYS A 1 167 ? -8.015 -21.204 21.359 1.00 64.19 167 LYS A N 1
ATOM 1302 C CA . LYS A 1 167 ? -9.036 -22.093 21.941 1.00 64.19 167 LYS A CA 1
ATOM 1303 C C . LYS A 1 167 ? -9.933 -22.768 20.887 1.00 64.19 167 LYS A C 1
ATOM 1305 O O . LYS A 1 167 ? -10.990 -23.291 21.231 1.00 64.19 167 LYS A O 1
ATOM 1310 N N . ASP A 1 168 ? -9.572 -22.729 19.602 1.00 66.12 168 ASP A N 1
ATOM 1311 C CA . ASP A 1 168 ? -10.335 -23.400 18.544 1.00 66.12 168 ASP A CA 1
ATOM 1312 C C . ASP A 1 168 ? -10.272 -24.925 18.723 1.00 66.12 168 ASP A C 1
ATOM 1314 O O . ASP A 1 168 ? -9.205 -25.539 18.652 1.00 66.12 168 ASP A O 1
ATOM 1318 N N . ALA A 1 169 ? -11.436 -25.542 18.942 1.00 55.12 169 ALA A N 1
ATOM 1319 C CA . ALA A 1 169 ? -11.581 -26.967 19.235 1.00 55.12 169 ALA A CA 1
ATOM 1320 C C . ALA A 1 169 ? -11.011 -27.891 18.141 1.00 55.12 169 ALA A C 1
ATOM 1322 O O . ALA A 1 169 ? -10.711 -29.052 18.418 1.00 55.12 169 ALA A O 1
ATOM 1323 N N . ARG A 1 170 ? -10.805 -27.390 16.913 1.00 57.25 170 ARG A N 1
ATOM 1324 C CA . ARG A 1 170 ? -10.175 -28.152 15.821 1.00 57.25 170 ARG A CA 1
ATOM 1325 C C . ARG A 1 170 ? -8.710 -28.507 16.104 1.00 57.25 170 ARG A C 1
ATOM 1327 O O . ARG A 1 170 ? -8.221 -29.485 15.549 1.00 57.25 170 ARG A O 1
ATOM 1334 N N . LEU A 1 171 ? -8.023 -27.758 16.972 1.00 55.28 171 LEU A N 1
ATOM 1335 C CA . LEU A 1 171 ? -6.648 -28.058 17.396 1.00 55.28 171 LEU A CA 1
ATOM 1336 C C . LEU A 1 171 ? -6.587 -29.223 18.397 1.00 55.28 171 LEU A C 1
ATOM 1338 O O . LEU A 1 171 ? -5.615 -29.970 18.395 1.00 55.28 171 LEU A O 1
ATOM 1342 N N . GLY A 1 172 ? -7.648 -29.449 19.180 1.00 53.28 172 GLY A N 1
ATOM 1343 C CA . GLY A 1 172 ? -7.715 -30.519 20.187 1.00 53.28 172 GLY A CA 1
ATOM 1344 C C . GLY A 1 172 ? -7.720 -31.946 19.619 1.00 53.28 172 GLY A C 1
ATOM 1345 O O . GLY A 1 172 ? -7.557 -32.906 20.363 1.00 53.28 172 GLY A O 1
ATOM 1346 N N . VAL A 1 173 ? -7.858 -32.108 18.298 1.00 55.81 173 VAL A N 1
ATOM 1347 C CA . VAL A 1 173 ? -7.849 -33.417 17.614 1.00 55.81 173 VAL A CA 1
ATOM 1348 C C . VAL A 1 173 ? -6.429 -34.022 17.524 1.00 55.81 173 VAL A C 1
ATOM 1350 O O . VAL A 1 173 ? -6.279 -35.188 17.174 1.00 55.81 173 VAL A O 1
ATOM 1353 N N . LEU A 1 174 ? -5.377 -33.262 17.862 1.00 55.03 174 LEU A N 1
ATOM 1354 C CA . LEU A 1 174 ? -3.968 -33.639 17.651 1.00 55.03 174 LEU A CA 1
ATOM 1355 C C . LEU A 1 174 ? -3.211 -34.122 18.919 1.00 55.03 174 LEU A C 1
ATOM 1357 O O . LEU A 1 174 ? -2.001 -34.338 18.850 1.00 55.03 174 LEU A O 1
ATOM 1361 N N . GLY A 1 175 ? -3.892 -34.339 20.053 1.00 65.81 175 GLY A N 1
ATOM 1362 C CA . GLY A 1 175 ? -3.303 -34.933 21.273 1.00 65.81 175 GLY A CA 1
ATOM 1363 C C . GLY A 1 175 ? -2.274 -34.046 22.004 1.00 65.81 175 GLY A C 1
ATOM 1364 O O . GLY A 1 175 ? -2.333 -32.825 21.915 1.00 65.81 175 GLY A O 1
ATOM 1365 N N . GLU A 1 176 ? -1.310 -34.642 22.719 1.00 60.06 176 GLU A N 1
ATOM 1366 C CA . GLU A 1 176 ? -0.342 -33.938 23.599 1.00 60.06 176 GLU A CA 1
ATOM 1367 C C . GLU A 1 176 ? 0.5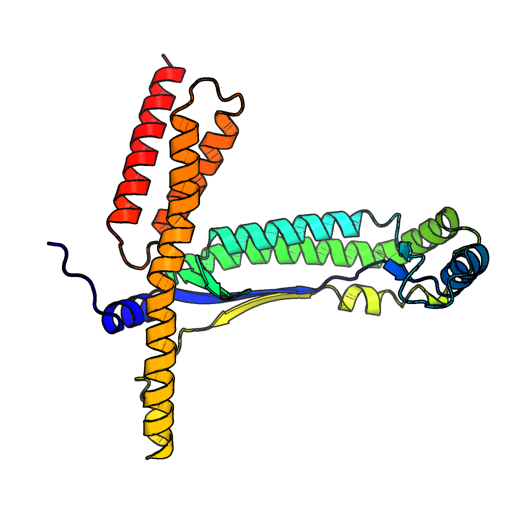61 -32.914 22.876 1.00 60.06 176 GLU A C 1
ATOM 1369 O O . GLU A 1 176 ? 0.931 -31.882 23.437 1.00 60.06 176 GLU A O 1
ATOM 1374 N N . ILE A 1 177 ? 0.891 -33.156 21.601 1.00 57.62 177 ILE A N 1
ATOM 1375 C CA . ILE A 1 177 ? 1.648 -32.202 20.767 1.00 57.62 177 ILE A CA 1
ATOM 1376 C C . ILE A 1 177 ? 0.807 -30.944 20.505 1.00 57.62 177 ILE A C 1
ATOM 1378 O O . ILE A 1 177 ? 1.341 -29.835 20.436 1.00 57.62 177 ILE A O 1
ATOM 1382 N N . ALA A 1 178 ? -0.512 -31.104 20.393 1.00 57.72 178 ALA A N 1
ATOM 1383 C CA . ALA A 1 178 ? -1.428 -29.993 20.211 1.00 57.72 178 ALA A CA 1
ATOM 1384 C C . ALA A 1 178 ? -1.444 -29.083 21.433 1.00 57.72 178 ALA A C 1
ATOM 1386 O O . ALA A 1 178 ? -1.388 -27.878 21.251 1.00 57.72 178 ALA A O 1
ATOM 1387 N N . GLU A 1 179 ? -1.445 -29.629 22.650 1.00 61.91 179 GLU A N 1
ATOM 1388 C CA . GLU A 1 179 ? -1.489 -28.835 23.885 1.00 61.91 179 GLU A CA 1
ATOM 1389 C C . GLU A 1 179 ? -0.250 -27.946 24.050 1.00 61.91 179 GLU A C 1
ATOM 1391 O O . GLU A 1 179 ? -0.375 -26.767 24.381 1.00 61.91 179 GLU A O 1
ATOM 1396 N N . GLN A 1 180 ? 0.947 -28.459 23.742 1.00 62.03 180 GLN A N 1
ATOM 1397 C CA . GLN A 1 180 ? 2.176 -27.656 23.784 1.00 62.03 180 GLN A CA 1
ATOM 1398 C C . GLN A 1 180 ? 2.212 -26.583 22.689 1.00 62.03 180 GLN A C 1
ATOM 1400 O O . GLN A 1 180 ? 2.589 -25.439 22.951 1.00 62.03 180 GLN A O 1
ATOM 1405 N N . ILE A 1 181 ? 1.790 -26.925 21.466 1.00 57.84 181 ILE A N 1
ATOM 1406 C CA . ILE A 1 181 ? 1.678 -25.958 20.364 1.00 57.84 181 ILE A CA 1
ATOM 1407 C C . ILE A 1 181 ? 0.628 -24.896 20.698 1.00 57.84 181 ILE A C 1
ATOM 1409 O O . ILE A 1 181 ? 0.844 -23.716 20.436 1.00 57.84 181 ILE A O 1
ATOM 1413 N N . GLN A 1 182 ? -0.486 -25.299 21.300 1.00 60.12 182 GLN A N 1
ATOM 1414 C CA . GLN A 1 182 ? -1.591 -24.434 21.675 1.00 60.12 182 GLN A CA 1
ATOM 1415 C C . GLN A 1 182 ? -1.169 -23.490 22.796 1.00 60.12 182 GLN A C 1
ATOM 1417 O O . GLN A 1 182 ? -1.392 -22.294 22.657 1.00 60.12 182 GLN A O 1
ATOM 1422 N N . ALA A 1 183 ? -0.479 -23.960 23.838 1.00 63.72 183 ALA A N 1
ATOM 1423 C CA . ALA A 1 183 ? 0.064 -23.102 24.892 1.00 63.72 183 ALA A CA 1
ATOM 1424 C C . ALA A 1 183 ? 1.054 -22.064 24.330 1.00 63.72 183 ALA A C 1
ATOM 1426 O O . ALA A 1 183 ? 0.870 -20.863 24.531 1.00 63.72 183 ALA A O 1
ATOM 1427 N N . ALA A 1 184 ? 2.027 -22.504 23.522 1.00 61.28 184 ALA A N 1
ATOM 1428 C CA . ALA A 1 184 ? 3.032 -21.621 22.927 1.00 61.28 184 ALA A CA 1
ATOM 1429 C C . ALA A 1 184 ? 2.438 -20.610 21.924 1.00 61.28 184 ALA A C 1
ATOM 1431 O O . ALA A 1 184 ? 2.852 -19.447 21.875 1.00 61.28 184 ALA A O 1
ATOM 1432 N N . GLN A 1 185 ? 1.454 -21.027 21.117 1.00 58.12 185 GLN A N 1
ATOM 1433 C CA . GLN A 1 185 ? 0.743 -20.138 20.194 1.00 58.12 185 GLN A CA 1
ATOM 1434 C C . GLN A 1 185 ? -0.206 -19.190 20.925 1.00 58.12 185 GLN A C 1
ATOM 1436 O O . GLN A 1 185 ? -0.324 -18.043 20.505 1.00 58.12 185 GLN A O 1
ATOM 1441 N N . THR A 1 186 ? -0.858 -19.634 22.004 1.00 64.31 186 THR A N 1
ATOM 1442 C CA . THR A 1 186 ? -1.748 -18.792 22.817 1.00 64.31 186 THR A CA 1
ATOM 1443 C C . THR A 1 186 ? -0.968 -17.643 23.425 1.00 64.31 186 THR A C 1
ATOM 1445 O O . THR A 1 186 ? -1.349 -16.496 23.222 1.00 64.31 186 THR A O 1
ATOM 1448 N N . GLU A 1 187 ? 0.146 -17.939 24.093 1.00 64.75 187 GLU A N 1
ATOM 1449 C CA . GLU A 1 187 ? 0.986 -16.933 24.744 1.00 64.75 187 GLU A CA 1
ATOM 1450 C C . GLU A 1 187 ? 1.546 -15.949 23.707 1.00 64.75 187 GLU A C 1
ATOM 1452 O O . GLU A 1 187 ? 1.278 -14.754 23.767 1.00 64.75 187 GLU A O 1
ATOM 1457 N N . THR A 1 188 ? 2.164 -16.456 22.634 1.00 67.19 188 THR A N 1
ATOM 1458 C CA . THR A 1 188 ? 2.753 -15.602 21.588 1.00 67.19 188 THR A CA 1
ATOM 1459 C C . THR A 1 188 ? 1.717 -14.740 20.849 1.00 67.19 188 THR A C 1
ATOM 1461 O O . THR A 1 188 ? 2.014 -13.608 20.459 1.00 67.19 188 THR A O 1
ATOM 1464 N N . LEU A 1 189 ? 0.515 -15.263 20.576 1.00 67.38 189 LEU A N 1
ATOM 1465 C CA . LEU A 1 189 ? -0.530 -14.520 19.862 1.00 67.38 189 LEU A CA 1
ATOM 1466 C C . LEU A 1 189 ? -1.259 -13.537 20.776 1.00 67.38 189 LEU A C 1
ATOM 1468 O O . LEU A 1 189 ? -1.528 -12.422 20.333 1.00 67.38 189 LEU A O 1
ATOM 1472 N N . ASN A 1 190 ? -1.553 -13.909 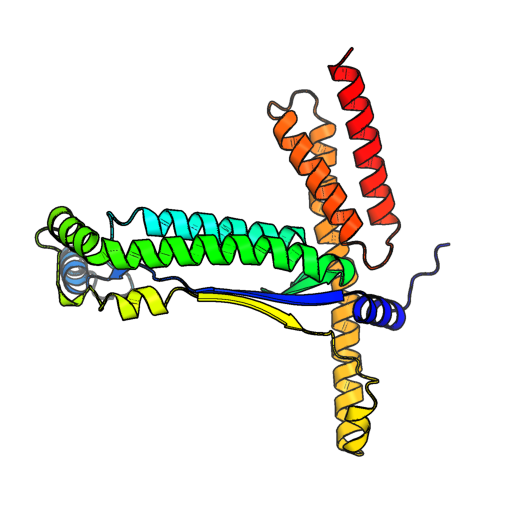22.022 1.00 71.44 190 ASN A N 1
ATOM 1473 C CA . ASN A 1 190 ? -2.183 -13.007 22.985 1.00 71.44 190 ASN A CA 1
ATOM 1474 C C . ASN A 1 190 ? -1.221 -11.881 23.387 1.00 71.44 190 ASN A C 1
ATOM 1476 O O . ASN A 1 190 ? -1.643 -10.727 23.458 1.00 71.44 190 ASN A O 1
ATOM 1480 N N . ASP A 1 191 ? 0.075 -12.162 23.529 1.00 73.19 191 ASP A N 1
ATOM 1481 C CA . ASP A 1 191 ? 1.098 -11.136 23.749 1.00 73.19 191 ASP A CA 1
ATOM 1482 C C . ASP A 1 191 ? 1.206 -10.192 22.553 1.00 73.19 191 ASP A C 1
ATOM 1484 O O . ASP A 1 191 ? 1.247 -8.973 22.711 1.00 73.19 191 ASP A O 1
ATOM 1488 N N . LYS A 1 192 ? 1.167 -10.717 21.321 1.00 72.94 192 LYS A N 1
ATOM 1489 C CA . LYS A 1 192 ? 1.133 -9.863 20.126 1.00 72.94 192 LYS A CA 1
ATOM 1490 C C . LYS A 1 192 ? -0.129 -9.006 20.081 1.00 72.94 192 LYS A C 1
ATOM 1492 O O . LYS A 1 192 ? -0.015 -7.802 19.894 1.00 72.94 192 LYS A O 1
ATOM 1497 N N . LEU A 1 193 ? -1.311 -9.581 20.292 1.00 72.62 193 LEU A N 1
ATOM 1498 C CA . LEU A 1 193 ? -2.582 -8.847 20.267 1.00 72.62 193 LEU A CA 1
ATOM 1499 C C . LEU A 1 193 ? -2.663 -7.783 21.371 1.00 72.62 193 LEU A C 1
ATOM 1501 O O . LEU A 1 193 ? -3.119 -6.671 21.111 1.00 72.62 193 LEU A O 1
ATOM 1505 N N . SER A 1 194 ? -2.168 -8.083 22.571 1.00 70.00 194 SER A N 1
ATOM 1506 C CA . SER A 1 194 ? -2.104 -7.114 23.670 1.00 70.00 194 SER 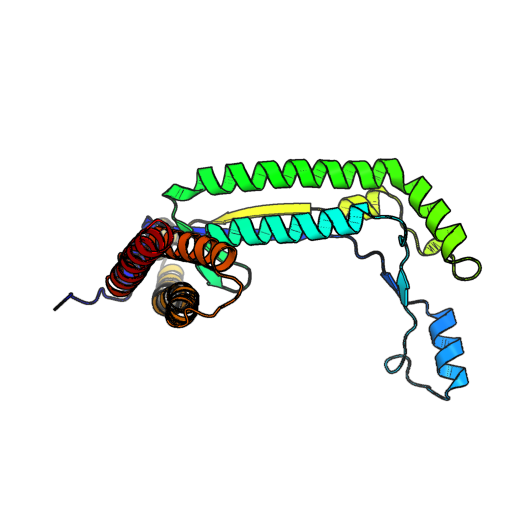A CA 1
ATOM 1507 C C . SER A 1 194 ? -1.037 -6.042 23.437 1.00 70.00 194 SER A C 1
ATOM 1509 O O . SER A 1 194 ? -1.307 -4.867 23.666 1.00 70.00 194 SER A O 1
ATOM 1511 N N . SER A 1 195 ? 0.132 -6.388 22.887 1.00 73.31 195 SER A N 1
ATOM 1512 C CA . SER A 1 195 ? 1.175 -5.409 22.530 1.00 73.31 195 SER A CA 1
ATOM 1513 C C . SER A 1 195 ? 0.772 -4.484 21.374 1.00 73.31 195 SER A C 1
ATOM 1515 O O . SER A 1 195 ? 1.267 -3.360 21.265 1.00 73.31 195 SER A O 1
ATOM 1517 N N . VAL A 1 196 ? -0.165 -4.927 20.531 1.00 72.00 196 VAL A N 1
ATOM 1518 C CA . VAL A 1 196 ? -0.737 -4.129 19.443 1.00 72.00 196 VAL A CA 1
ATOM 1519 C C . VAL A 1 196 ? -1.652 -3.040 19.985 1.00 72.00 196 VAL A C 1
ATOM 1521 O O . VAL A 1 196 ? -1.691 -1.966 19.399 1.00 72.00 196 VAL A O 1
ATOM 1524 N N . ALA A 1 197 ? -2.335 -3.244 21.112 1.00 72.81 197 ALA A N 1
ATOM 1525 C CA . ALA A 1 197 ? -3.267 -2.254 21.651 1.00 72.81 197 ALA A CA 1
ATOM 1526 C C . ALA A 1 197 ? -2.604 -0.886 21.958 1.00 72.81 197 ALA A C 1
ATOM 1528 O O . ALA A 1 197 ? -3.079 0.124 21.430 1.00 72.81 197 ALA A O 1
ATOM 1529 N N . PRO A 1 198 ? -1.474 -0.802 22.697 1.00 74.00 198 PRO A N 1
ATOM 1530 C CA . PRO A 1 198 ? -0.734 0.450 22.869 1.00 74.00 198 PRO A CA 1
ATOM 1531 C C . PRO A 1 198 ? -0.203 1.034 21.558 1.00 74.00 198 PRO A C 1
ATOM 1533 O O . PRO A 1 198 ? -0.183 2.252 21.393 1.00 74.00 198 PRO A O 1
ATOM 1536 N N . TYR A 1 199 ? 0.232 0.182 20.627 1.00 73.12 199 TYR A N 1
ATOM 1537 C CA . TYR A 1 199 ? 0.766 0.619 19.338 1.00 73.12 199 TYR A CA 1
ATOM 1538 C C . TYR A 1 199 ? -0.321 1.235 18.450 1.00 73.12 199 TYR A C 1
ATOM 1540 O O . TYR A 1 199 ? -0.134 2.334 17.927 1.00 73.12 199 TYR A O 1
ATOM 1548 N N . VAL A 1 200 ? -1.481 0.584 18.355 1.00 72.25 200 VAL A N 1
ATOM 1549 C CA . VAL A 1 200 ? -2.674 1.099 17.681 1.00 72.25 200 VAL A CA 1
ATOM 1550 C C . VAL A 1 200 ? -3.097 2.402 18.340 1.00 72.25 200 VAL A C 1
ATOM 1552 O O . VAL A 1 200 ? -3.169 3.415 17.650 1.00 72.25 200 VAL A O 1
ATOM 1555 N N . ARG A 1 201 ? -3.240 2.436 19.671 1.00 79.38 201 ARG A N 1
ATOM 1556 C CA . ARG A 1 201 ? -3.557 3.667 20.409 1.00 79.38 201 ARG A CA 1
ATOM 1557 C C . ARG A 1 201 ? -2.588 4.800 20.067 1.00 79.38 201 ARG A C 1
ATOM 1559 O O . ARG A 1 201 ? -3.028 5.891 19.719 1.00 79.38 201 ARG A O 1
ATOM 1566 N N . ALA A 1 202 ? -1.279 4.557 20.116 1.00 78.19 202 ALA A N 1
ATOM 1567 C CA . ALA A 1 202 ? -0.273 5.563 19.783 1.00 78.19 202 ALA A CA 1
ATOM 1568 C C . ALA A 1 202 ? -0.362 6.013 18.315 1.00 78.19 202 ALA A C 1
ATOM 1570 O O . ALA A 1 202 ? -0.212 7.201 18.030 1.00 78.19 202 ALA A O 1
ATOM 1571 N N . SER A 1 203 ? -0.626 5.087 17.389 1.00 70.88 203 SER A N 1
ATOM 1572 C CA . SER A 1 203 ? -0.785 5.393 15.965 1.00 70.88 203 SER A CA 1
ATOM 1573 C C . SER A 1 203 ? -2.023 6.245 15.676 1.00 70.88 203 SER A C 1
ATOM 1575 O O . SER A 1 203 ? -1.953 7.111 14.810 1.00 70.88 203 SER A O 1
ATOM 1577 N N . LEU A 1 204 ? -3.104 6.064 16.443 1.00 76.19 204 LEU A N 1
ATOM 1578 C CA . LEU A 1 204 ? -4.336 6.846 16.328 1.00 76.19 204 LEU A CA 1
ATOM 1579 C C . LEU A 1 204 ? -4.222 8.200 17.043 1.00 76.19 204 LEU A C 1
ATOM 1581 O O . LEU A 1 204 ? -4.664 9.212 16.512 1.00 76.19 204 LEU A O 1
ATOM 1585 N N . LEU A 1 205 ? -3.573 8.261 18.211 1.00 77.81 205 LEU A N 1
ATOM 1586 C CA . LEU A 1 205 ? -3.412 9.506 18.974 1.00 77.81 205 LEU A CA 1
ATOM 1587 C C . LEU A 1 205 ? -2.351 10.448 18.392 1.00 77.81 205 LEU A C 1
ATOM 1589 O O . LEU A 1 205 ? -2.481 11.662 18.517 1.00 77.81 205 LEU A O 1
ATOM 1593 N N . LYS A 1 206 ? -1.283 9.937 17.770 1.00 79.06 206 LYS A N 1
ATOM 1594 C CA . LYS A 1 206 ? -0.175 10.783 17.293 1.00 79.06 206 LYS A CA 1
ATOM 1595 C C . LYS A 1 206 ? -0.614 11.822 16.242 1.00 79.06 206 LYS A C 1
ATOM 1597 O O . LYS A 1 206 ? -0.248 12.988 16.421 1.00 79.06 206 LYS A O 1
ATOM 1602 N N . PRO A 1 207 ? -1.390 11.468 15.196 1.00 73.12 207 PRO A N 1
ATOM 1603 C CA . PRO A 1 207 ? -1.961 12.448 14.275 1.00 73.12 207 PRO A CA 1
ATOM 1604 C C . PRO A 1 207 ? -2.850 13.459 15.002 1.00 73.12 207 PRO A C 1
ATOM 1606 O O . PRO A 1 207 ? -2.668 14.657 14.824 1.00 73.12 207 PRO A O 1
ATOM 1609 N N . LEU A 1 208 ? -3.725 12.994 15.898 1.00 72.81 208 LEU A N 1
ATOM 1610 C CA . LEU A 1 208 ? -4.637 13.835 16.679 1.00 72.81 208 LEU A CA 1
ATOM 1611 C C . LEU A 1 208 ? -3.897 14.870 17.543 1.00 72.81 208 LEU A C 1
ATOM 1613 O O . LEU A 1 208 ? -4.241 16.049 17.524 1.00 72.81 208 LEU A O 1
ATOM 1617 N N . CYS A 1 209 ? -2.832 14.471 18.241 1.00 75.81 209 CYS A N 1
ATOM 1618 C CA . CYS A 1 209 ? -2.005 15.381 19.036 1.00 75.81 209 CYS A CA 1
ATOM 1619 C C . CYS A 1 209 ? -1.291 16.422 18.167 1.00 75.81 209 CYS A C 1
ATOM 1621 O O . CYS A 1 209 ? -1.281 17.609 18.500 1.00 75.81 209 CYS A O 1
ATOM 1623 N N . HIS A 1 210 ? -0.700 15.993 17.047 1.00 74.06 210 HIS A N 1
ATOM 1624 C CA . HIS A 1 210 ? -0.041 16.912 16.119 1.00 74.06 210 HIS A CA 1
ATOM 1625 C C . HIS A 1 210 ? -1.036 17.944 15.582 1.00 74.06 210 HIS A C 1
ATOM 1627 O O . HIS A 1 210 ? -0.783 19.145 15.610 1.00 74.06 210 HIS A O 1
ATOM 1633 N N . LEU A 1 211 ? -2.212 17.488 15.184 1.00 69.19 211 LEU A N 1
ATOM 1634 C CA . LEU A 1 211 ? -3.265 18.321 14.630 1.00 69.19 211 LEU A CA 1
ATOM 1635 C C . LEU A 1 211 ? -3.895 19.259 15.669 1.00 69.19 211 LEU A C 1
ATOM 1637 O O . LEU A 1 211 ? -4.101 20.438 15.385 1.00 69.19 211 LEU A O 1
ATOM 1641 N N . SER A 1 212 ? -4.081 18.801 16.909 1.00 70.44 212 SER A N 1
ATOM 1642 C CA . SER A 1 212 ? -4.464 19.675 18.021 1.00 70.44 212 SER A CA 1
ATOM 1643 C C . SER A 1 212 ? -3.429 20.773 18.277 1.00 70.44 212 SER A C 1
ATOM 1645 O O . SER A 1 212 ? -3.823 21.860 18.699 1.00 70.44 212 SER A O 1
ATOM 1647 N N . SER A 1 213 ? -2.134 20.518 18.057 1.00 73.00 213 SER A N 1
ATOM 1648 C CA . SER A 1 213 ? -1.095 21.549 18.194 1.00 73.00 213 SER A CA 1
ATOM 1649 C C . SER A 1 213 ? -1.140 22.577 17.058 1.00 73.00 213 SER A C 1
ATOM 1651 O O . SER A 1 213 ? -0.891 23.756 17.290 1.00 73.00 213 SER A O 1
ATOM 1653 N N . VAL A 1 214 ? -1.551 22.166 15.852 1.00 70.06 214 VAL A N 1
ATOM 1654 C CA . VAL A 1 214 ? -1.781 23.081 14.722 1.00 70.06 214 VAL A CA 1
ATOM 1655 C C . VAL A 1 214 ? -2.977 23.997 15.001 1.00 70.06 214 VAL A C 1
ATOM 1657 O O . VAL A 1 214 ? -2.867 25.203 14.812 1.00 70.06 214 VAL A O 1
ATOM 1660 N N . LEU A 1 215 ? -4.073 23.470 15.564 1.00 66.25 215 LEU A N 1
ATOM 1661 C CA . LEU A 1 215 ? -5.250 24.259 15.982 1.00 66.25 215 LEU A CA 1
ATOM 1662 C C . LEU A 1 215 ? -4.984 25.226 17.152 1.00 66.25 215 LEU A C 1
ATOM 1664 O O . LEU A 1 215 ? -5.863 25.998 17.541 1.00 66.25 215 LEU A O 1
ATOM 1668 N N . GLN A 1 216 ? -3.808 25.168 17.778 1.00 70.81 216 GLN A N 1
ATOM 1669 C CA . GLN A 1 216 ? -3.378 26.149 18.777 1.00 70.81 216 GLN A CA 1
ATOM 1670 C C . GLN A 1 216 ? -2.667 27.353 18.154 1.00 70.81 216 GLN A C 1
ATOM 1672 O O . GLN A 1 216 ? -2.401 28.310 18.876 1.00 70.81 216 GLN A O 1
ATOM 1677 N N . ASN A 1 217 ? -2.381 27.328 16.848 1.00 70.81 217 ASN A N 1
ATOM 1678 C CA . ASN A 1 217 ? -1.651 28.382 16.157 1.00 70.81 217 ASN A CA 1
ATOM 1679 C C . ASN A 1 217 ? -2.534 29.048 15.074 1.00 70.81 217 ASN A C 1
ATOM 1681 O O . ASN A 1 217 ? -2.622 28.528 13.959 1.00 70.81 217 ASN A O 1
ATOM 1685 N N . PRO A 1 218 ? -3.201 30.181 15.383 1.00 56.69 218 PRO A N 1
ATOM 1686 C CA . PRO A 1 218 ? -4.164 30.837 14.488 1.00 56.69 218 PRO A CA 1
ATOM 1687 C C . PRO A 1 218 ? -3.557 31.353 13.174 1.00 56.69 218 PRO A C 1
ATOM 1689 O O . PRO A 1 218 ? -4.268 31.484 12.185 1.00 56.69 218 PRO A O 1
ATOM 1692 N N . ASP A 1 219 ? -2.244 31.608 13.144 1.00 58.56 219 ASP A N 1
ATOM 1693 C CA . ASP A 1 219 ? -1.526 32.170 11.987 1.00 58.56 219 ASP A CA 1
ATOM 1694 C C . ASP A 1 219 ? -1.078 31.108 10.959 1.00 58.56 219 ASP A C 1
ATOM 1696 O O . ASP A 1 219 ? -0.366 31.405 9.991 1.00 58.56 219 ASP A O 1
ATOM 1700 N N . ALA A 1 220 ? -1.452 29.839 11.151 1.00 59.44 220 ALA A N 1
ATOM 1701 C CA . ALA A 1 220 ? -1.073 28.762 10.246 1.00 59.44 220 ALA A CA 1
ATOM 1702 C C . ALA A 1 220 ? -1.769 28.911 8.876 1.00 59.44 220 ALA A C 1
ATOM 1704 O O . ALA A 1 220 ? -2.958 28.646 8.724 1.00 59.44 220 ALA A O 1
ATOM 1705 N N . LYS A 1 221 ? -0.991 29.257 7.839 1.00 56.22 221 LYS A N 1
ATOM 1706 C CA . LYS A 1 221 ? -1.391 29.463 6.424 1.00 56.22 221 LYS A CA 1
ATOM 1707 C C . LYS A 1 221 ? -2.116 28.294 5.714 1.00 56.22 221 LYS A C 1
ATOM 1709 O O . LYS A 1 221 ? -2.407 28.409 4.527 1.00 56.22 221 LYS A O 1
ATOM 1714 N N . HIS A 1 222 ? -2.404 27.182 6.390 1.00 54.66 222 HIS A N 1
ATOM 1715 C CA . HIS A 1 222 ? -2.954 25.951 5.800 1.00 54.66 222 HIS A CA 1
ATOM 1716 C C . HIS A 1 222 ? -4.201 25.450 6.542 1.00 54.66 222 HIS A C 1
ATOM 1718 O O . HIS A 1 222 ? -4.316 24.261 6.828 1.00 54.66 222 HIS A O 1
ATOM 1724 N N . PHE A 1 223 ? -5.113 26.362 6.882 1.00 59.84 223 PHE A N 1
ATOM 1725 C CA . PHE A 1 223 ? -6.237 26.078 7.775 1.00 59.84 223 PHE A CA 1
ATOM 1726 C C . PHE A 1 223 ? -7.209 25.020 7.219 1.00 59.84 223 PHE A C 1
ATOM 1728 O O . PHE A 1 223 ? -7.502 24.054 7.915 1.00 59.84 223 PHE A O 1
ATOM 1735 N N . ASP A 1 224 ? -7.614 25.114 5.949 1.00 61.22 224 ASP A N 1
ATOM 1736 C CA . ASP A 1 224 ? -8.664 24.241 5.386 1.00 61.22 224 ASP A CA 1
ATOM 1737 C C . ASP A 1 224 ? -8.205 22.799 5.116 1.00 61.22 224 ASP A C 1
ATOM 1739 O O . ASP A 1 224 ? -8.885 21.829 5.467 1.00 61.22 224 ASP A O 1
ATOM 1743 N N . SER A 1 225 ? -7.023 22.630 4.511 1.00 64.06 225 SER A N 1
ATOM 1744 C CA . SER A 1 225 ? -6.459 21.296 4.268 1.00 64.06 225 SER A CA 1
ATOM 1745 C C . SER A 1 225 ? -6.042 20.624 5.570 1.00 64.06 225 SER A C 1
ATOM 1747 O O . SER A 1 225 ? -6.168 19.410 5.693 1.00 64.06 225 SER A O 1
ATOM 1749 N N . ALA A 1 226 ? -5.562 21.402 6.551 1.00 66.06 226 ALA A N 1
ATOM 1750 C CA . ALA A 1 226 ? -5.352 20.877 7.890 1.00 66.06 226 ALA A CA 1
ATOM 1751 C C . ALA A 1 226 ? -6.690 20.379 8.437 1.00 66.06 226 ALA A C 1
ATOM 1753 O O . ALA A 1 226 ? -6.779 19.193 8.710 1.00 66.06 226 ALA A O 1
ATOM 1754 N N . PHE A 1 227 ? -7.736 21.211 8.478 1.00 69.38 227 PHE A N 1
ATOM 1755 C CA . PHE A 1 227 ? -9.053 20.872 9.033 1.00 69.38 227 PHE A CA 1
ATOM 1756 C C . PHE A 1 227 ? -9.631 19.559 8.490 1.00 69.38 227 PHE A C 1
ATOM 1758 O O . PHE A 1 227 ? -10.037 18.697 9.268 1.00 69.38 227 PHE A O 1
ATOM 1765 N N . THR A 1 228 ? -9.594 19.371 7.168 1.00 69.69 228 THR A N 1
ATOM 1766 C CA . THR A 1 228 ? -10.066 18.132 6.522 1.00 69.69 228 THR A CA 1
ATOM 1767 C C . THR A 1 228 ? -9.255 16.921 6.988 1.00 69.69 228 THR A C 1
ATOM 1769 O O . THR A 1 228 ? -9.829 15.929 7.426 1.00 69.69 228 THR A O 1
ATOM 1772 N N . ASN A 1 229 ? -7.922 17.033 7.018 1.00 71.88 229 ASN A N 1
ATOM 1773 C CA . ASN A 1 229 ? -7.047 15.970 7.521 1.00 71.88 229 ASN A CA 1
ATOM 1774 C C . ASN A 1 229 ? -7.272 15.679 9.020 1.00 71.88 229 ASN A C 1
ATOM 1776 O O . ASN A 1 229 ? -7.100 14.541 9.453 1.00 71.88 229 ASN A O 1
ATOM 1780 N N . ILE A 1 230 ? -7.645 16.686 9.827 1.00 71.56 230 ILE A N 1
ATOM 1781 C CA . ILE A 1 230 ? -7.994 16.507 11.250 1.00 71.56 230 ILE A CA 1
ATOM 1782 C C . ILE A 1 230 ? -9.272 15.703 11.395 1.00 71.56 230 ILE A C 1
ATOM 1784 O O . ILE A 1 230 ? -9.309 14.761 12.187 1.00 71.56 230 ILE A O 1
ATOM 1788 N N . LEU A 1 231 ? -10.301 16.076 10.641 1.00 74.12 231 LEU A N 1
ATOM 1789 C CA . LEU A 1 231 ? -11.584 15.396 10.674 1.00 74.12 231 LEU A CA 1
ATOM 1790 C C . LEU A 1 231 ? -11.427 13.933 10.241 1.00 74.12 231 LEU A C 1
ATOM 1792 O O . LEU A 1 231 ? -11.864 13.038 10.958 1.00 74.12 231 LEU A O 1
ATOM 1796 N N . GLU A 1 232 ? -10.716 13.691 9.137 1.00 77.19 232 GLU A N 1
ATOM 1797 C CA . GLU A 1 232 ? -10.429 12.342 8.641 1.00 77.19 232 GLU A CA 1
ATOM 1798 C C . GLU A 1 232 ? -9.640 11.510 9.661 1.00 77.19 232 GLU A C 1
ATOM 1800 O O . GLU A 1 232 ? -9.978 10.351 9.901 1.00 77.19 232 GLU A O 1
ATOM 1805 N N . ALA A 1 233 ? -8.634 12.095 10.322 1.00 75.81 233 ALA A N 1
ATOM 1806 C CA . ALA A 1 233 ? -7.876 11.411 11.368 1.00 75.81 233 ALA A CA 1
ATOM 1807 C C . ALA A 1 233 ? -8.737 11.092 12.604 1.00 75.81 233 ALA A C 1
ATOM 1809 O O . ALA A 1 233 ? -8.578 10.029 13.205 1.00 75.81 233 ALA A O 1
ATOM 1810 N N . ALA A 1 234 ? -9.647 11.991 12.990 1.00 78.00 234 ALA A N 1
ATOM 1811 C CA . ALA A 1 234 ? -10.559 11.791 14.115 1.00 78.00 234 ALA A CA 1
ATOM 1812 C C . ALA A 1 234 ? -11.602 10.706 13.813 1.00 78.00 234 ALA A C 1
ATOM 1814 O O . ALA A 1 234 ? -11.820 9.819 14.638 1.00 78.00 234 ALA A O 1
ATOM 1815 N N . GLU A 1 235 ? -12.189 10.724 12.615 1.00 81.44 235 GLU A N 1
ATOM 1816 C CA . GLU A 1 235 ? -13.076 9.661 12.136 1.00 81.44 235 GLU A CA 1
ATOM 1817 C C . GLU A 1 235 ? -12.349 8.319 12.063 1.00 81.44 235 GLU A C 1
ATOM 1819 O O . GLU A 1 235 ? -12.879 7.299 12.497 1.00 81.44 235 GLU A O 1
ATOM 1824 N N . GLN A 1 236 ? -11.126 8.294 11.536 1.00 80.94 236 GLN A N 1
ATOM 1825 C CA . GLN A 1 236 ? -10.326 7.077 11.471 1.00 80.94 236 GLN A CA 1
ATOM 1826 C C . GLN A 1 236 ? -10.029 6.532 12.875 1.00 80.94 236 GLN A C 1
ATOM 1828 O O . GLN A 1 236 ? -10.194 5.336 13.114 1.00 80.94 236 GLN A O 1
ATOM 1833 N N . ALA A 1 237 ? -9.638 7.391 13.819 1.00 81.69 237 ALA A N 1
ATOM 1834 C CA . ALA A 1 237 ? -9.373 6.994 15.198 1.00 81.69 237 ALA A CA 1
ATOM 1835 C C . ALA A 1 237 ? -10.608 6.418 15.899 1.00 81.69 237 ALA A C 1
ATOM 1837 O O . ALA A 1 237 ? -10.490 5.409 16.588 1.00 81.69 237 ALA A O 1
ATOM 1838 N N . GLU A 1 238 ? -11.782 7.009 15.687 1.00 82.88 238 GLU A N 1
ATOM 1839 C CA . GLU A 1 238 ? -13.048 6.502 16.221 1.00 82.88 238 GLU A CA 1
ATOM 1840 C C . GLU A 1 238 ? -13.394 5.125 15.643 1.00 82.88 238 GLU A C 1
ATOM 1842 O O . GLU A 1 238 ? -13.645 4.179 16.389 1.00 82.88 238 GLU A O 1
ATOM 1847 N N . HIS A 1 239 ? -13.339 4.972 14.318 1.00 80.25 239 HIS A N 1
ATOM 1848 C CA . HIS A 1 239 ? -13.679 3.708 13.660 1.00 80.25 239 HIS A CA 1
ATOM 1849 C C . HIS A 1 239 ? -12.700 2.571 13.976 1.00 80.25 239 HIS A C 1
ATOM 1851 O O . HIS A 1 239 ? -13.088 1.402 13.962 1.00 80.25 239 HIS A O 1
ATOM 1857 N N . LEU A 1 240 ? -11.433 2.900 14.233 1.00 82.56 240 LEU A N 1
ATOM 1858 C CA . LEU A 1 240 ? -10.388 1.937 14.575 1.00 82.56 240 LEU A CA 1
ATOM 1859 C C . LEU A 1 240 ? -10.281 1.685 16.088 1.00 82.56 240 LEU A C 1
ATOM 1861 O O . LEU A 1 240 ? -9.468 0.854 16.503 1.00 82.56 240 LEU A O 1
ATOM 1865 N N . ASN A 1 241 ? -11.113 2.333 16.915 1.00 80.88 241 ASN A N 1
ATOM 1866 C CA . ASN A 1 241 ? -11.152 2.147 18.366 1.00 80.88 241 ASN A CA 1
ATOM 1867 C C . ASN A 1 241 ? -11.864 0.845 18.786 1.00 80.88 241 ASN A C 1
ATOM 1869 O O . ASN A 1 241 ? -12.838 0.843 19.535 1.00 80.88 241 ASN A O 1
ATOM 1873 N N . LEU A 1 242 ? -11.352 -0.295 18.324 1.00 78.19 242 LEU A N 1
ATOM 1874 C CA . LEU A 1 242 ? -11.914 -1.631 18.573 1.00 78.19 242 LEU A CA 1
ATOM 1875 C C . LEU A 1 242 ? -11.974 -2.021 20.055 1.00 78.19 242 LEU A C 1
ATOM 1877 O O . LEU A 1 242 ? -12.711 -2.927 20.439 1.00 78.19 242 LEU A O 1
ATOM 1881 N N . LEU A 1 243 ? -11.173 -1.360 20.889 1.00 78.06 243 LEU A N 1
ATOM 1882 C CA . LEU A 1 243 ? -11.129 -1.609 22.323 1.00 78.06 243 LEU A CA 1
ATOM 1883 C C . LEU A 1 243 ? -12.083 -0.722 23.115 1.00 78.06 243 LEU A C 1
ATOM 1885 O O . LEU A 1 243 ? -12.248 -0.983 24.304 1.00 78.06 243 LEU A O 1
ATOM 1889 N N . GLU A 1 244 ? -12.762 0.229 22.466 1.00 79.50 244 GLU A N 1
ATOM 1890 C CA . GLU A 1 244 ? -13.585 1.255 23.122 1.00 79.50 244 GLU A CA 1
ATOM 1891 C C . GLU A 1 244 ? -12.767 2.044 24.154 1.00 79.50 244 GLU A C 1
ATOM 1893 O O . GLU A 1 244 ? -13.187 2.300 25.275 1.00 79.50 244 GLU A O 1
ATOM 1898 N N . ASP A 1 245 ? -11.546 2.401 23.770 1.00 79.56 245 ASP A N 1
ATOM 1899 C CA . ASP A 1 245 ? -10.605 3.127 24.600 1.00 79.56 245 ASP A CA 1
ATOM 1900 C C . ASP A 1 245 ? -11.087 4.556 24.883 1.00 79.56 245 ASP A C 1
ATOM 1902 O O . ASP A 1 245 ? -11.176 5.386 23.970 1.00 79.56 245 ASP A O 1
ATOM 1906 N N . ASP A 1 246 ? -11.350 4.855 26.155 1.00 82.25 246 ASP A N 1
ATOM 1907 C CA . ASP A 1 246 ? -11.794 6.175 26.607 1.00 82.25 246 ASP A CA 1
ATOM 1908 C C . ASP A 1 246 ? -10.813 7.292 26.232 1.00 82.25 246 ASP A C 1
ATOM 1910 O O . ASP A 1 246 ? -11.234 8.417 25.970 1.00 82.25 246 ASP A O 1
ATOM 1914 N N . GLN A 1 247 ? -9.500 7.02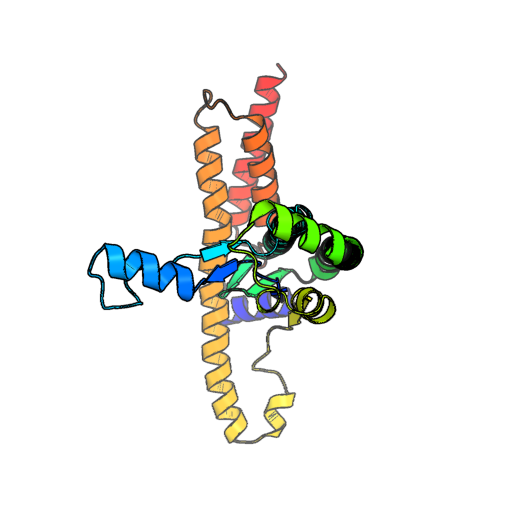9 26.183 1.00 80.06 247 GLN A N 1
ATOM 1915 C CA . GLN A 1 247 ? -8.523 8.061 25.819 1.00 80.06 247 GLN A CA 1
ATOM 1916 C C . GLN A 1 247 ? -8.660 8.458 24.350 1.00 80.06 247 GLN A C 1
ATOM 1918 O O . GLN A 1 247 ? -8.562 9.642 24.029 1.00 80.06 247 GLN A O 1
ATOM 1923 N N . ILE A 1 248 ? -8.909 7.484 23.471 1.00 80.62 248 ILE A N 1
ATOM 1924 C CA . ILE A 1 248 ? -9.156 7.738 22.048 1.00 80.62 248 ILE A CA 1
ATOM 1925 C C . ILE A 1 248 ? -10.477 8.491 21.889 1.00 80.62 248 ILE A C 1
ATOM 1927 O O . ILE A 1 248 ? -10.500 9.532 21.235 1.00 80.62 248 ILE A O 1
ATOM 1931 N N . ASN A 1 249 ? -11.542 8.034 22.553 1.00 84.06 249 ASN A N 1
ATOM 1932 C CA . ASN A 1 249 ? -12.853 8.689 22.511 1.00 84.06 249 ASN A CA 1
ATOM 1933 C C . ASN A 1 249 ? -12.781 10.149 22.990 1.00 84.06 249 ASN A C 1
ATOM 1935 O O . ASN A 1 249 ? -13.273 11.052 22.315 1.00 84.06 249 ASN A O 1
ATOM 1939 N N . ASN A 1 250 ? -12.102 10.401 24.112 1.00 84.75 250 ASN A N 1
ATOM 1940 C CA . ASN A 1 250 ? -11.917 11.746 24.656 1.00 84.75 250 ASN A CA 1
ATOM 1941 C C . ASN A 1 250 ? -11.078 12.638 23.729 1.00 84.75 250 ASN A C 1
ATOM 1943 O O . ASN A 1 250 ? -11.392 13.817 23.571 1.00 84.75 250 ASN A O 1
ATOM 1947 N N . ALA A 1 251 ? -10.028 12.096 23.100 1.00 83.31 251 ALA A N 1
ATOM 1948 C CA . ALA A 1 251 ? -9.211 12.842 22.145 1.00 83.31 251 ALA A CA 1
ATOM 1949 C C . ALA A 1 251 ? -10.005 13.218 20.883 1.00 83.31 251 ALA A C 1
ATOM 1951 O O . ALA A 1 251 ? -9.941 14.366 20.442 1.00 83.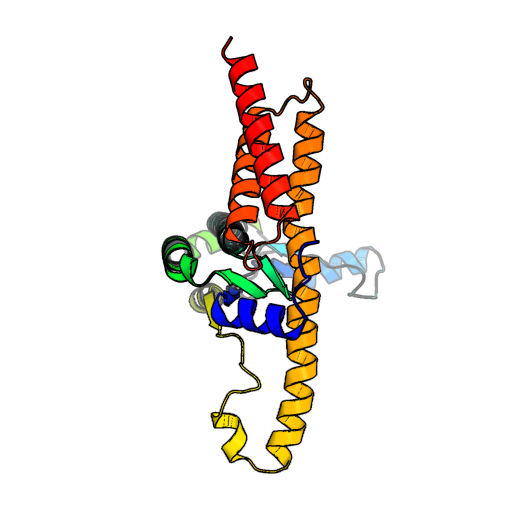31 251 ALA A O 1
ATOM 1952 N N . VAL A 1 252 ? -10.788 12.280 20.338 1.00 84.19 252 VAL A N 1
ATOM 1953 C CA . VAL A 1 252 ? -11.690 12.523 19.200 1.00 84.19 252 VAL A CA 1
ATOM 1954 C C . VAL A 1 252 ? -12.727 13.589 19.555 1.00 84.19 252 VAL A C 1
ATOM 1956 O O . VAL A 1 252 ? -12.903 14.543 18.795 1.00 84.19 252 VAL A O 1
ATOM 1959 N N . PHE A 1 253 ? -13.368 13.479 20.723 1.00 85.12 253 PHE A N 1
ATOM 1960 C CA . PHE A 1 253 ? -14.345 14.458 21.199 1.00 85.12 253 PHE A CA 1
ATOM 1961 C C . PHE A 1 253 ? -13.738 15.858 21.342 1.00 85.12 253 PHE A C 1
ATOM 1963 O O . PHE A 1 253 ? -14.277 16.818 20.798 1.00 85.12 253 PHE A O 1
ATOM 1970 N N . ALA A 1 254 ? -12.590 15.976 22.018 1.00 82.56 254 ALA A N 1
ATOM 1971 C CA . ALA A 1 254 ? -11.920 17.257 22.232 1.00 82.56 254 ALA A CA 1
ATOM 1972 C C . ALA A 1 254 ? -11.516 17.937 20.915 1.00 82.56 254 ALA A C 1
ATOM 1974 O O . ALA A 1 254 ? -11.560 19.162 20.805 1.00 82.56 254 ALA A O 1
ATOM 1975 N N . ILE A 1 255 ? -11.129 17.149 19.909 1.00 80.69 255 ILE A N 1
ATOM 1976 C CA . ILE A 1 255 ? -10.811 17.662 18.577 1.00 80.69 255 ILE A CA 1
ATOM 1977 C C . ILE A 1 255 ? -12.068 18.151 17.864 1.00 80.69 255 ILE A C 1
ATOM 1979 O O . ILE A 1 255 ? -12.057 19.276 17.373 1.00 80.69 255 ILE A O 1
ATOM 1983 N N . ARG A 1 256 ? -13.150 17.363 17.844 1.00 81.12 256 ARG A N 1
ATOM 1984 C CA . ARG A 1 256 ? -14.420 17.756 17.210 1.00 81.12 256 ARG A CA 1
ATOM 1985 C C . ARG A 1 256 ? -15.010 19.025 17.828 1.00 81.12 256 ARG A C 1
ATOM 1987 O O . ARG A 1 256 ? -15.262 19.978 17.105 1.00 81.12 256 ARG A O 1
ATOM 1994 N N . ASP A 1 257 ? -15.104 19.087 19.157 1.00 82.75 257 ASP A N 1
ATOM 1995 C CA . ASP A 1 257 ? -15.591 20.276 19.876 1.00 82.75 257 ASP A CA 1
ATOM 1996 C C . ASP A 1 257 ? -14.756 21.528 19.551 1.00 82.75 257 ASP A C 1
ATOM 1998 O O . ASP A 1 257 ? -15.287 22.624 19.365 1.00 82.75 257 ASP A O 1
ATOM 2002 N N . ARG A 1 258 ? -13.434 21.383 19.417 1.00 77.25 258 ARG A N 1
ATOM 2003 C CA . ARG A 1 258 ? -12.555 22.501 19.058 1.00 77.25 258 ARG A CA 1
ATOM 2004 C C . ARG A 1 258 ? -12.693 22.924 17.594 1.00 77.25 258 ARG A C 1
ATOM 2006 O O . ARG A 1 258 ? -12.632 24.121 17.305 1.00 77.25 258 ARG A O 1
ATOM 2013 N N . LEU A 1 259 ? -12.840 21.962 16.688 1.00 75.00 259 LEU A N 1
ATOM 2014 C CA . LEU A 1 259 ? -13.085 22.196 15.265 1.00 75.00 259 LEU A CA 1
ATOM 2015 C C . LEU A 1 259 ? -14.384 22.992 15.068 1.00 75.00 259 LEU A C 1
ATOM 2017 O O . LEU A 1 259 ? -14.347 24.034 14.414 1.00 75.00 259 LEU A O 1
ATOM 2021 N N . ASP A 1 260 ? -15.475 22.576 15.714 1.00 75.88 260 ASP A N 1
ATOM 2022 C CA . ASP A 1 260 ? -16.779 23.251 15.643 1.00 75.88 260 ASP A CA 1
ATOM 2023 C C . ASP A 1 260 ? -16.684 24.710 16.112 1.00 75.88 260 ASP A C 1
ATOM 2025 O O . ASP A 1 260 ? -17.064 25.634 15.391 1.00 75.88 260 ASP A O 1
ATOM 2029 N N . ARG A 1 261 ? -16.049 24.951 17.268 1.00 75.25 261 ARG A N 1
ATOM 2030 C CA . ARG A 1 261 ? -15.852 26.314 17.802 1.00 75.25 261 ARG A CA 1
ATOM 2031 C C . ARG A 1 261 ? -15.038 27.211 16.877 1.00 75.25 261 ARG A C 1
ATOM 2033 O O . ARG A 1 261 ? -15.279 28.413 16.813 1.00 75.25 261 ARG A O 1
ATOM 2040 N N . THR A 1 262 ? -14.052 26.645 16.189 1.00 70.44 262 THR A N 1
ATOM 2041 C CA . THR A 1 262 ? -13.189 27.407 15.281 1.00 70.44 262 THR A CA 1
ATOM 2042 C C . THR A 1 262 ? -13.924 27.721 13.974 1.00 70.44 262 THR A C 1
ATOM 2044 O O . THR A 1 262 ? -13.771 28.814 13.436 1.00 70.44 262 THR A O 1
ATOM 2047 N N . MET A 1 263 ? -14.783 26.816 13.491 1.00 67.50 263 MET A N 1
ATOM 2048 C CA . MET A 1 263 ? -15.664 27.086 12.348 1.00 67.50 263 MET A CA 1
ATOM 2049 C C . MET A 1 263 ? -16.680 28.192 12.635 1.00 67.50 263 MET A C 1
ATOM 2051 O O . MET A 1 263 ? -16.924 29.025 11.761 1.00 67.50 263 MET A O 1
ATOM 2055 N N . ASP A 1 264 ? -17.248 28.223 13.840 1.00 67.56 264 ASP A N 1
ATOM 2056 C CA . ASP A 1 264 ? -18.184 29.276 14.246 1.00 67.56 264 ASP A CA 1
ATOM 2057 C C . ASP A 1 264 ? -17.507 30.654 14.303 1.00 67.56 264 ASP A C 1
ATOM 2059 O O . ASP A 1 264 ? -18.101 31.651 13.901 1.00 67.56 264 ASP A O 1
ATOM 2063 N N . GLN A 1 265 ? -16.237 30.713 14.721 1.00 61.66 265 GLN A N 1
ATOM 2064 C CA . GLN A 1 265 ? -15.444 31.949 14.752 1.00 61.66 265 GLN A CA 1
ATOM 2065 C C . GLN A 1 265 ? -15.054 32.480 13.365 1.00 61.66 265 GLN A C 1
ATOM 2067 O O . GLN A 1 265 ? -14.806 33.672 13.232 1.00 61.66 265 GLN A O 1
ATOM 2072 N N . ILE A 1 266 ? -14.979 31.622 12.342 1.00 58.16 266 ILE A N 1
ATOM 2073 C CA . ILE A 1 266 ? -14.647 32.019 10.960 1.00 58.16 266 ILE A CA 1
ATOM 2074 C C . ILE A 1 266 ? -15.896 32.494 10.196 1.00 58.16 266 ILE A C 1
ATOM 2076 O O . ILE A 1 266 ? -15.786 33.261 9.240 1.00 58.16 266 ILE A O 1
ATOM 2080 N N . LYS A 1 267 ? -17.089 32.027 10.588 1.00 52.69 267 LYS A N 1
ATOM 2081 C CA . LYS A 1 267 ? -18.368 32.388 9.951 1.00 52.69 267 LYS A CA 1
ATOM 2082 C C . LYS A 1 267 ? -19.023 33.654 10.524 1.00 52.69 267 LYS A C 1
ATOM 2084 O O . LYS A 1 267 ? -19.977 34.133 9.909 1.00 52.69 267 LYS A O 1
ATOM 2089 N N . GLY A 1 268 ? -18.567 34.142 11.680 1.00 43.91 268 GLY A N 1
ATOM 2090 C CA . GLY A 1 268 ? -19.028 35.382 12.324 1.00 43.91 268 GLY A CA 1
ATOM 2091 C C . GLY A 1 268 ? -18.159 36.581 11.976 1.00 43.91 268 GLY A C 1
ATOM 2092 O O . GLY A 1 268 ? -18.734 37.686 11.873 1.00 43.91 268 GLY A O 1
#

Radius of gyration: 25.68 Å; Cα contacts (8 Å, |Δi|>4): 261; chains: 1; bounding box: 59×70×69 Å

Secondary structure (DSSP, 8-state):
-PPPPPHHHHHHHHHHHEEEEEEEEE----EEE-HHHHHHHHHHTT---TTS---EEES-TT-HHHHHHHHHHHHHHHHHHHH-EEEETTEEEEEGGGHHHHHHHHHHHHHHHHHHHHHHHHTHHHHHHHHHHHHGGG--GGGS--HHHHHHT-EEEEEEEEPP-TT-GGGGGGTHHHHHHHHHHHHHHHHHHHHHHHHHHHHHHHHHHHHHHHTT-TT-S-HHHHHHHHHHHHHHHHHT-TT--HHHHHHHHHHHHHHHHHHHHHH-

Solvent-accessible surface area (backbone atoms only — not comparable to full-atom values): 15121 Å² total; per-residue (Å²): 132,82,81,76,74,50,52,65,56,48,27,52,46,47,43,76,47,30,29,40,34,34,74,48,77,44,67,68,76,57,63,45,74,40,70,65,61,20,48,55,56,26,58,76,69,74,49,83,58,73,86,81,48,78,40,72,43,65,57,44,76,65,43,60,62,59,57,53,49,51,52,49,54,50,51,52,49,52,54,54,50,62,60,27,38,71,66,51,96,72,29,27,39,25,43,50,90,46,48,66,60,53,50,54,58,50,48,55,52,49,53,54,46,52,51,50,50,50,50,50,54,77,45,40,68,60,26,50,57,42,24,44,68,73,44,47,94,75,50,57,75,90,79,58,73,58,61,68,64,50,51,70,34,51,47,79,48,78,49,77,42,78,53,84,60,64,84,44,70,81,52,67,78,60,52,76,66,29,56,55,51,34,52,55,49,35,54,57,49,34,51,50,47,38,59,32,51,62,51,34,50,48,64,42,46,50,60,52,54,54,46,56,56,51,77,69,42,89,84,54,93,54,59,68,69,46,50,54,53,44,50,53,47,37,53,38,35,59,70,61,41,75,81,69,46,63,68,58,52,50,51,37,49,57,49,51,60,51,51,54,56,51,53,55,66,73,75,106

Nearest PDB structures (foldseek):
  2ga0-assembly1_A  TM=3.059E-01  e=2.465E+00  Borrelia turicatae
  1yjg-assembly2_D  TM=3.139E-01  e=4.077E+00  Borrelia turicatae
  3o01-assembly2_B  TM=3.965E-01  e=8.435E+00  Salmonella enterica subsp. enterica serovar Typhimurium
  6njs-assembly1_A  TM=2.520E-01  e=7.542E+00  Homo sapiens

Mean predicted aligned error: 9.1 Å